Protein AF-A0A2M7A1B1-F1 (afdb_monomer)

pLDDT: mean 79.82, std 15.24, range [39.0, 94.38]

Mean predicted aligned error: 9.91 Å

Sequence (187 aa):
MNIANLLPNIFAVNKWVILVLACLYFVPAIKLLTFYIRSGRPLVVKINKTFGIYEHVVAWFRDSFGILYLLGFATWHIYIFFIFSEQINLLLGLLAISLIGLSVVNYIRKFNDRKIFLGFIVKHPDICPKEFFTHLLCISGIIRHKLPNTPNKTVNLAHIDFRKPTKTKNNLYILIVGIWSTIWLKK

Foldseek 3Di:
DDPVVVLCVLLPDDPVVVVLLCLLCVLLVLLVVQVVPEDADPVLLVQLLVQLVSCVVSLVVCVPPVLVSLVSNLVVLVVVCVVPVDVVSNVRNVVSVVSNVSSVVLVVQLVVLVVVLVVVCVVAVQADLVQNSSSNSSSSGSHHYDDDPYHPDGHDPVPPDPVDDDPDPPPPVSVVVVVVVVVVVVD

Secon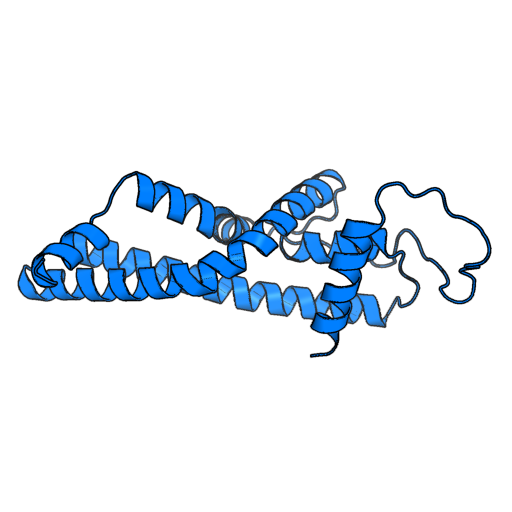dary structure (DSSP, 8-state):
--HHHHHHHHSS--HHHHHHHHHHHHHHHHHHHTTT-EE--HHHHHHHHHHHHHHHHHHHHIIIIIHHHHHHHHHHHHHHHHHH--HHHHHHHHHHHHHHHHHHHHHHHHHHHHHHHHHHHHH-TTB-HHHHHHHHHHHTSSSEE---SS-S-B--GGG--TTS----TTHHHHHHHHHHHHHHH--

Radius of gyration: 21.44 Å; Cα contacts (8 Å, |Δi|>4): 156; chains: 1; bounding box: 61×31×62 Å

Structure (mmCIF, N/CA/C/O backbone):
data_AF-A0A2M7A1B1-F1
#
_entry.id   AF-A0A2M7A1B1-F1
#
loop_
_atom_site.group_PDB
_atom_site.id
_atom_site.type_symbol
_atom_site.label_atom_id
_atom_site.label_alt_id
_atom_site.label_comp_id
_atom_site.label_asym_id
_atom_site.label_entity_id
_atom_site.label_seq_id
_atom_site.pdbx_PDB_ins_code
_atom_site.Cartn_x
_atom_site.Cartn_y
_atom_site.Cartn_z
_atom_site.occupancy
_atom_site.B_iso_or_equiv
_atom_site.auth_seq_id
_atom_site.auth_comp_id
_atom_site.auth_asym_id
_atom_site.auth_atom_id
_atom_site.pdbx_PDB_model_num
ATOM 1 N N . MET A 1 1 ? -2.317 0.024 -37.649 1.00 54.22 1 MET A N 1
ATOM 2 C CA . MET A 1 1 ? -1.407 0.852 -36.823 1.00 54.22 1 MET A CA 1
ATOM 3 C C . MET A 1 1 ? -0.338 -0.079 -36.259 1.00 54.22 1 MET A C 1
ATOM 5 O O . MET A 1 1 ? -0.707 -1.037 -35.595 1.00 54.22 1 MET A O 1
ATOM 9 N N . ASN A 1 2 ? 0.940 0.099 -36.617 1.00 59.81 2 ASN A N 1
ATOM 10 C CA . ASN A 1 2 ? 2.006 -0.854 -36.267 1.00 59.81 2 ASN A CA 1
ATOM 11 C C . ASN A 1 2 ? 2.262 -0.884 -34.754 1.00 59.81 2 ASN A C 1
ATOM 13 O O . ASN A 1 2 ? 2.477 0.163 -34.146 1.00 59.81 2 ASN A O 1
ATOM 17 N N . ILE A 1 3 ? 2.303 -2.084 -34.167 1.00 58.97 3 ILE A N 1
ATOM 18 C CA . ILE A 1 3 ? 2.595 -2.319 -32.738 1.00 58.97 3 ILE A CA 1
ATOM 19 C C . ILE A 1 3 ? 3.952 -1.701 -32.343 1.00 58.97 3 ILE A C 1
ATOM 21 O O . ILE A 1 3 ? 4.095 -1.154 -31.251 1.00 58.97 3 ILE A O 1
ATOM 25 N N . ALA A 1 4 ? 4.909 -1.676 -33.277 1.00 60.34 4 ALA A N 1
ATOM 26 C CA . ALA A 1 4 ? 6.217 -1.041 -33.113 1.00 60.34 4 ALA A CA 1
ATOM 27 C C . ALA A 1 4 ? 6.156 0.478 -32.838 1.00 60.34 4 ALA A C 1
ATOM 29 O O . ALA A 1 4 ? 7.020 0.998 -32.142 1.00 60.34 4 ALA A O 1
ATOM 30 N N . ASN A 1 5 ? 5.116 1.181 -33.305 1.00 65.69 5 ASN A N 1
ATOM 31 C CA . ASN A 1 5 ? 4.942 2.622 -33.062 1.00 65.69 5 ASN A CA 1
ATOM 32 C C . ASN A 1 5 ? 4.122 2.918 -31.790 1.00 65.69 5 ASN A C 1
ATOM 34 O O . ASN A 1 5 ? 4.042 4.066 -31.351 1.00 65.69 5 ASN A O 1
ATOM 38 N N . LEU A 1 6 ? 3.490 1.898 -31.199 1.00 62.47 6 LEU A N 1
ATOM 39 C CA . LEU A 1 6 ? 2.667 2.014 -29.990 1.00 62.47 6 LEU A CA 1
ATOM 40 C C . LEU A 1 6 ? 3.500 1.870 -28.712 1.00 62.47 6 LEU A C 1
ATOM 42 O O . LEU A 1 6 ? 3.307 2.642 -27.776 1.00 62.47 6 LEU A O 1
ATOM 46 N N . LEU A 1 7 ? 4.447 0.929 -28.683 1.00 65.69 7 LEU A N 1
ATOM 47 C CA . LEU A 1 7 ? 5.284 0.652 -27.507 1.00 65.69 7 LEU A CA 1
ATOM 48 C C . LEU A 1 7 ? 6.083 1.874 -27.004 1.00 65.69 7 LEU A C 1
ATOM 50 O O . LEU A 1 7 ? 6.032 2.138 -25.802 1.00 65.69 7 LEU A O 1
ATOM 54 N N . PRO A 1 8 ? 6.731 2.683 -27.869 1.00 68.94 8 PRO A N 1
ATOM 55 C CA . PRO A 1 8 ? 7.453 3.873 -27.421 1.00 68.94 8 PRO A CA 1
ATOM 56 C C . PRO A 1 8 ? 6.525 4.928 -26.812 1.00 68.94 8 PRO A C 1
ATOM 58 O O . PRO A 1 8 ? 6.899 5.583 -25.850 1.00 68.94 8 PRO A O 1
ATOM 61 N N . ASN A 1 9 ? 5.300 5.072 -27.334 1.00 68.88 9 ASN A N 1
ATOM 62 C CA . ASN A 1 9 ? 4.318 6.033 -26.824 1.00 68.88 9 ASN A CA 1
ATOM 63 C C . ASN A 1 9 ? 3.696 5.597 -25.491 1.00 68.88 9 ASN A C 1
ATOM 65 O O . ASN A 1 9 ? 3.382 6.444 -24.659 1.00 68.88 9 ASN A O 1
ATOM 69 N N . ILE A 1 10 ? 3.519 4.290 -25.281 1.00 70.69 10 ILE A N 1
ATOM 70 C CA . ILE A 1 10 ? 2.960 3.738 -24.038 1.00 70.69 10 ILE A CA 1
ATOM 71 C C . ILE A 1 10 ? 3.968 3.845 -22.890 1.00 70.69 10 ILE A C 1
ATOM 73 O O . ILE A 1 10 ? 3.579 4.163 -21.768 1.00 70.69 10 ILE A O 1
ATOM 77 N N . PHE A 1 11 ? 5.252 3.603 -23.168 1.00 75.44 11 PHE A N 1
ATOM 78 C CA . PHE A 1 11 ? 6.322 3.674 -22.168 1.00 75.44 11 PHE A CA 1
ATOM 79 C C . PHE A 1 11 ? 7.047 5.025 -22.143 1.00 75.44 11 PHE A C 1
ATOM 81 O O . PHE A 1 11 ? 8.000 5.200 -21.389 1.00 75.44 11 PHE A O 1
ATOM 88 N N . ALA A 1 12 ? 6.582 6.010 -22.915 1.00 74.56 12 ALA A N 1
ATOM 89 C CA . ALA A 1 12 ? 7.086 7.369 -22.819 1.00 74.56 12 ALA A CA 1
ATOM 90 C C . ALA A 1 12 ? 6.785 7.948 -21.431 1.00 74.56 12 ALA A C 1
ATOM 92 O O . ALA A 1 12 ? 5.644 7.959 -20.955 1.00 74.56 12 ALA A O 1
ATOM 93 N N . VAL A 1 13 ? 7.814 8.493 -20.787 1.00 75.44 13 VAL A N 1
ATOM 94 C CA . VAL A 1 13 ? 7.657 9.197 -19.515 1.00 75.44 13 VAL A CA 1
ATOM 95 C C . VAL A 1 13 ? 6.931 10.518 -19.771 1.00 75.44 13 VAL A C 1
ATOM 97 O O . VAL A 1 13 ? 7.516 11.504 -20.210 1.00 75.44 13 VAL A O 1
ATOM 100 N N . ASN A 1 14 ? 5.630 10.540 -19.490 1.00 82.75 14 ASN A N 1
ATOM 101 C CA . ASN A 1 14 ? 4.795 11.737 -19.542 1.00 82.75 14 ASN A CA 1
ATOM 102 C C . ASN A 1 14 ? 4.499 12.231 -18.115 1.00 82.75 14 ASN A C 1
ATOM 104 O O . ASN A 1 14 ? 4.321 11.426 -17.197 1.00 82.75 14 ASN A O 1
ATOM 108 N N . LYS A 1 15 ? 4.362 13.551 -17.926 1.00 83.44 15 LYS A N 1
ATOM 109 C CA . LYS A 1 15 ? 3.953 14.180 -16.655 1.00 83.44 15 LYS A CA 1
ATOM 110 C C . LYS A 1 15 ? 2.723 13.514 -16.025 1.00 83.44 15 LYS A C 1
ATOM 112 O O . LYS A 1 15 ? 2.654 13.376 -14.808 1.00 83.44 15 LYS A O 1
ATOM 117 N N . TRP A 1 16 ? 1.782 13.041 -16.843 1.00 86.06 16 TRP A N 1
ATOM 118 C CA . TRP A 1 16 ? 0.581 12.349 -16.371 1.00 86.06 16 TRP A CA 1
ATOM 119 C C . TRP A 1 16 ? 0.877 10.977 -15.758 1.00 86.06 16 TRP A C 1
ATOM 121 O O . TRP A 1 16 ? 0.324 10.654 -14.712 1.00 86.06 16 TRP A O 1
ATOM 131 N N . VAL A 1 17 ? 1.785 10.200 -16.356 1.00 85.94 17 VAL A N 1
ATOM 132 C CA . VAL A 1 17 ? 2.210 8.894 -15.823 1.00 85.94 17 VAL A CA 1
ATOM 133 C C . VAL A 1 17 ? 2.905 9.083 -14.478 1.00 85.94 17 VAL A C 1
ATOM 135 O O . VAL A 1 17 ? 2.611 8.358 -13.530 1.00 85.94 17 VAL A O 1
ATOM 138 N N . ILE A 1 18 ? 3.760 10.104 -14.366 1.00 86.94 18 ILE A N 1
ATOM 139 C CA . ILE A 1 18 ? 4.441 10.444 -13.110 1.00 86.94 18 ILE A CA 1
ATOM 140 C C . ILE A 1 18 ? 3.418 10.779 -12.020 1.00 86.94 18 ILE A C 1
ATOM 142 O O . ILE A 1 18 ? 3.513 10.246 -10.919 1.00 86.94 18 ILE A O 1
ATOM 146 N N . LEU A 1 19 ? 2.420 11.616 -12.322 1.00 88.81 19 LEU A N 1
ATOM 147 C CA . LEU A 1 19 ? 1.375 11.984 -11.362 1.00 88.81 19 LEU A CA 1
ATOM 148 C C . LEU A 1 19 ? 0.537 10.776 -10.927 1.00 88.81 19 LEU A C 1
ATOM 150 O O . LEU A 1 19 ? 0.292 10.603 -9.734 1.00 88.81 19 LEU A O 1
ATOM 154 N N . VAL A 1 20 ? 0.137 9.916 -11.867 1.00 90.50 20 VAL A N 1
ATOM 155 C CA . VAL A 1 20 ? -0.631 8.703 -11.553 1.00 90.50 20 VAL A CA 1
ATOM 156 C C . VAL A 1 20 ? 0.188 7.765 -10.670 1.00 90.50 20 VAL A C 1
ATOM 158 O O . VAL A 1 20 ? -0.306 7.338 -9.627 1.00 90.50 20 VAL A O 1
ATOM 161 N N . LEU A 1 21 ? 1.445 7.485 -11.023 1.00 89.25 21 LEU A N 1
ATOM 162 C CA . LEU A 1 21 ? 2.330 6.662 -10.196 1.00 89.25 21 LEU A CA 1
ATOM 163 C C . LEU A 1 21 ? 2.556 7.300 -8.819 1.00 89.25 21 LEU A C 1
ATOM 165 O O . LEU A 1 21 ? 2.450 6.611 -7.806 1.00 89.25 21 LEU A O 1
ATOM 169 N N . ALA A 1 22 ? 2.775 8.613 -8.745 1.00 89.44 22 ALA A N 1
ATOM 170 C CA . ALA A 1 22 ? 2.919 9.315 -7.475 1.00 89.44 22 ALA A CA 1
ATOM 171 C C . ALA A 1 22 ? 1.680 9.136 -6.588 1.00 89.44 22 ALA A C 1
ATOM 173 O O . ALA A 1 22 ? 1.827 8.815 -5.412 1.00 89.44 22 ALA A O 1
ATOM 174 N N . CYS A 1 23 ? 0.470 9.253 -7.146 1.00 91.31 23 CYS A N 1
ATOM 175 C CA . CYS A 1 23 ? -0.764 8.966 -6.421 1.00 91.31 23 CYS A CA 1
ATOM 176 C C . CYS A 1 23 ? -0.805 7.502 -5.951 1.00 91.31 23 CYS A C 1
ATOM 178 O O . CYS A 1 23 ? -0.879 7.252 -4.749 1.00 91.31 23 CYS A O 1
ATOM 180 N N . LEU A 1 24 ? -0.681 6.531 -6.865 1.00 90.75 24 LEU A N 1
ATOM 181 C CA . LEU A 1 24 ? -0.799 5.098 -6.550 1.00 90.75 24 LEU A CA 1
ATOM 182 C C . LEU A 1 24 ? 0.184 4.628 -5.459 1.00 90.75 24 LEU A C 1
ATOM 184 O O . LEU A 1 24 ? -0.141 3.748 -4.650 1.00 90.75 24 LEU A O 1
ATOM 188 N N . TYR A 1 25 ? 1.383 5.212 -5.434 1.00 91.00 25 TYR A N 1
ATOM 189 C CA . TYR A 1 25 ? 2.480 4.827 -4.546 1.00 91.00 25 TYR A CA 1
ATOM 190 C C . TYR A 1 25 ? 2.674 5.760 -3.343 1.00 91.00 25 TYR A C 1
ATOM 192 O O . TYR A 1 25 ? 3.517 5.471 -2.490 1.00 91.00 25 TYR A O 1
ATOM 200 N N . PHE A 1 26 ? 1.859 6.811 -3.206 1.00 90.62 26 PHE A N 1
ATOM 201 C CA . PHE A 1 26 ? 1.951 7.792 -2.121 1.00 90.62 26 PHE A CA 1
ATOM 202 C C . PHE A 1 26 ? 1.897 7.145 -0.730 1.00 90.62 26 PHE A C 1
ATOM 204 O O . PHE A 1 26 ? 2.788 7.343 0.096 1.00 90.62 26 PHE A O 1
ATOM 211 N N . VAL A 1 27 ? 0.869 6.331 -0.467 1.00 89.94 27 VAL A N 1
ATOM 212 C CA . VAL A 1 27 ? 0.692 5.682 0.842 1.00 89.94 27 VAL A CA 1
ATOM 213 C C . VAL A 1 27 ? 1.808 4.676 1.148 1.00 89.94 27 VAL A C 1
ATOM 215 O O . VAL A 1 27 ? 2.388 4.788 2.229 1.00 89.94 27 VAL A O 1
ATOM 218 N N . PRO A 1 28 ? 2.168 3.732 0.252 1.00 89.88 28 PRO A N 1
ATOM 219 C CA . PRO A 1 28 ? 3.316 2.850 0.463 1.00 89.88 28 PRO A CA 1
ATOM 220 C C . PRO A 1 28 ? 4.612 3.603 0.766 1.00 89.88 28 PRO A C 1
ATOM 222 O O . PRO A 1 28 ? 5.337 3.212 1.682 1.00 89.88 28 PRO A O 1
ATOM 225 N N . ALA A 1 29 ? 4.885 4.688 0.034 1.00 91.31 29 ALA A N 1
ATOM 226 C CA . ALA A 1 29 ? 6.092 5.486 0.209 1.00 91.31 29 ALA A CA 1
ATOM 227 C C . ALA A 1 29 ? 6.120 6.158 1.586 1.00 91.31 29 ALA A C 1
ATOM 229 O O . ALA A 1 29 ? 7.087 6.004 2.333 1.00 91.31 29 ALA A O 1
ATOM 230 N N . ILE A 1 30 ? 5.032 6.821 1.984 1.00 92.00 30 ILE A N 1
ATOM 231 C CA . ILE A 1 30 ? 4.956 7.445 3.311 1.00 92.00 30 ILE A CA 1
ATOM 232 C C . ILE A 1 30 ? 5.012 6.392 4.413 1.00 92.00 30 ILE A C 1
ATOM 234 O O . ILE A 1 30 ? 5.724 6.588 5.393 1.00 92.00 30 ILE A O 1
ATOM 238 N N . LYS A 1 31 ? 4.330 5.252 4.253 1.00 88.50 31 LYS A N 1
ATOM 239 C CA . LYS A 1 31 ? 4.370 4.151 5.228 1.00 88.50 31 LYS A CA 1
ATOM 240 C C . LYS A 1 31 ? 5.773 3.550 5.371 1.00 88.50 31 LYS A C 1
ATOM 242 O O . LYS A 1 31 ? 6.109 3.002 6.424 1.00 88.50 31 LYS A O 1
ATOM 247 N N . LEU A 1 32 ? 6.602 3.630 4.328 1.00 88.94 32 LEU A N 1
ATOM 248 C CA . LEU A 1 32 ? 8.017 3.279 4.405 1.00 88.94 32 LEU A CA 1
ATOM 249 C C . LEU A 1 32 ? 8.785 4.284 5.273 1.00 88.94 32 LEU A C 1
ATOM 251 O O . LEU A 1 32 ? 9.497 3.858 6.181 1.00 88.94 32 LEU A O 1
ATOM 255 N N . LEU A 1 33 ? 8.584 5.583 5.045 1.00 89.19 33 LEU A N 1
ATOM 256 C CA . LEU A 1 33 ? 9.249 6.665 5.783 1.00 89.19 33 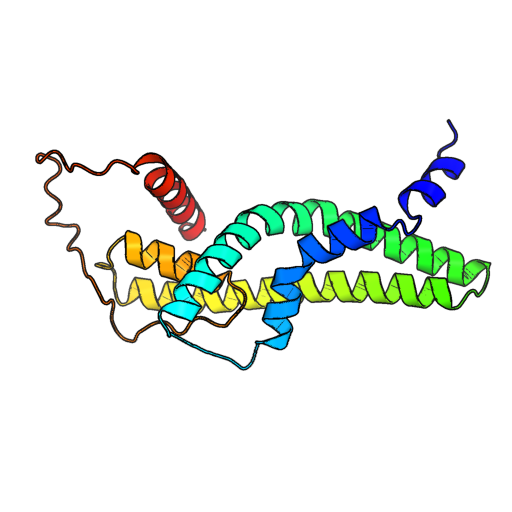LEU A CA 1
ATOM 257 C C . LEU A 1 33 ? 8.850 6.708 7.266 1.00 89.19 33 LEU A C 1
ATOM 259 O O . LEU A 1 33 ? 9.684 6.914 8.142 1.00 89.19 33 LEU A O 1
ATOM 263 N N . THR A 1 34 ? 7.580 6.464 7.575 1.00 89.19 34 THR A N 1
ATOM 264 C CA . THR A 1 34 ? 7.038 6.498 8.944 1.00 89.19 34 THR A CA 1
ATOM 265 C C . THR A 1 34 ? 7.162 5.156 9.670 1.00 89.19 34 THR A C 1
ATOM 267 O O . THR A 1 34 ? 6.562 4.969 10.729 1.00 89.19 34 THR A O 1
ATOM 270 N N . PHE A 1 35 ? 7.927 4.200 9.133 1.00 81.62 35 PHE A N 1
ATOM 271 C CA . PHE A 1 35 ? 7.955 2.814 9.609 1.00 81.62 35 PHE A CA 1
ATOM 272 C C . PHE A 1 35 ? 8.246 2.662 11.109 1.00 81.62 35 PHE A C 1
ATOM 274 O O . PHE A 1 35 ? 7.678 1.785 11.766 1.00 81.62 35 PHE A O 1
ATOM 281 N N . TYR A 1 36 ? 9.121 3.500 11.659 1.00 85.06 36 TYR A N 1
ATOM 282 C CA . TYR A 1 36 ? 9.497 3.453 13.075 1.00 85.06 36 TYR A CA 1
ATOM 283 C C . TYR A 1 36 ? 8.510 4.194 13.986 1.00 85.06 36 TYR A C 1
ATOM 285 O O . TYR A 1 36 ? 8.543 4.035 15.204 1.00 85.06 36 TYR A O 1
ATOM 293 N N . ILE A 1 37 ? 7.588 4.967 13.412 1.00 87.94 37 ILE A N 1
ATOM 294 C CA . ILE A 1 37 ? 6.640 5.788 14.155 1.00 87.94 37 ILE A CA 1
ATOM 295 C C . ILE A 1 37 ? 5.370 4.977 14.395 1.00 87.94 37 ILE A C 1
ATOM 297 O O . ILE A 1 37 ? 4.601 4.695 13.474 1.00 87.94 37 ILE A O 1
ATOM 301 N N . ARG A 1 38 ? 5.118 4.635 15.662 1.00 86.50 38 ARG A N 1
ATOM 302 C CA . ARG A 1 38 ? 3.874 3.994 16.099 1.00 86.50 38 ARG A CA 1
ATOM 303 C C . ARG A 1 38 ? 3.094 4.933 17.006 1.00 86.50 38 ARG A C 1
ATOM 305 O O . ARG A 1 38 ? 3.604 5.370 18.033 1.00 86.50 38 ARG A O 1
ATOM 312 N N . SER A 1 39 ? 1.844 5.224 16.655 1.00 88.31 39 SER A N 1
ATOM 313 C CA . SER A 1 39 ? 1.016 6.162 17.419 1.00 88.31 39 SER A CA 1
ATOM 314 C C . SER A 1 39 ? -0.433 5.700 17.516 1.00 88.31 39 SER A C 1
ATOM 316 O O . SER A 1 39 ? -0.984 5.121 16.583 1.00 88.31 39 SER A O 1
ATOM 318 N N . GLY A 1 40 ? -1.038 5.955 18.677 1.00 83.50 40 GLY A N 1
ATOM 319 C CA . GLY A 1 40 ? -2.467 5.770 18.944 1.00 83.50 40 GLY A CA 1
ATOM 320 C C . GLY A 1 40 ? -3.205 7.094 19.161 1.00 83.50 40 GLY A C 1
ATOM 321 O O . GLY A 1 40 ? -4.335 7.089 19.639 1.00 83.50 40 GLY A O 1
ATOM 322 N N . ARG A 1 41 ? -2.571 8.243 18.867 1.00 87.88 41 ARG A N 1
ATOM 323 C CA . ARG A 1 41 ? -3.183 9.563 19.094 1.00 87.88 41 ARG A CA 1
ATOM 324 C C . ARG A 1 41 ? -4.449 9.726 18.233 1.00 87.88 41 ARG A C 1
ATOM 326 O O . ARG A 1 41 ? -4.406 9.365 17.056 1.00 87.88 41 ARG A O 1
ATOM 333 N N . PRO A 1 42 ? -5.531 10.351 18.737 1.00 85.38 42 PRO A N 1
ATOM 334 C CA . PRO A 1 42 ? -6.801 10.468 18.008 1.00 85.38 42 PRO A CA 1
ATOM 335 C C . PRO A 1 42 ? -6.671 11.117 16.624 1.00 85.38 42 PRO A C 1
ATOM 337 O O . PRO A 1 42 ? -7.337 10.711 15.674 1.00 85.38 42 PRO A O 1
ATOM 340 N N . LEU A 1 43 ? -5.788 12.112 16.496 1.00 88.25 43 LEU A N 1
ATOM 341 C CA . LEU A 1 43 ? -5.509 12.781 15.226 1.00 88.25 43 LEU A CA 1
ATOM 342 C C . LEU A 1 43 ? -4.850 11.828 14.216 1.00 88.25 43 LEU A C 1
ATOM 344 O O . LEU A 1 43 ? -5.273 11.772 13.065 1.00 88.25 43 LEU A O 1
ATOM 348 N N . VAL A 1 44 ? -3.889 11.010 14.659 1.00 88.31 44 VAL A N 1
ATOM 349 C CA . VAL A 1 44 ? -3.239 9.996 13.813 1.00 88.31 44 VAL A CA 1
ATOM 350 C C .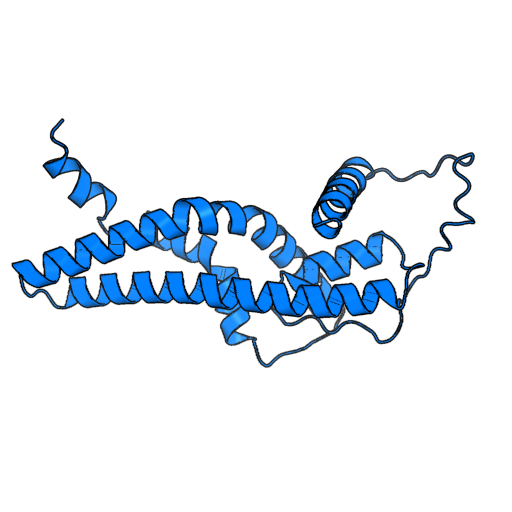 VAL A 1 44 ? -4.235 8.920 13.394 1.00 88.31 44 VAL A C 1
ATOM 352 O O . VAL A 1 44 ? -4.238 8.522 12.237 1.00 88.31 44 VAL A O 1
ATOM 355 N N . VAL A 1 45 ? -5.129 8.500 14.292 1.00 87.56 45 VAL A N 1
ATOM 356 C CA . VAL A 1 45 ? -6.205 7.548 13.972 1.00 87.56 45 VAL A CA 1
ATOM 357 C C . VAL A 1 45 ? -7.101 8.090 12.856 1.00 87.56 45 VAL A C 1
ATOM 359 O O . VAL A 1 45 ? -7.374 7.374 11.894 1.00 87.56 45 VAL A O 1
ATOM 362 N N . LYS A 1 46 ? -7.512 9.365 12.927 1.00 88.25 46 LYS A N 1
ATOM 363 C CA . LYS A 1 46 ? -8.317 10.003 11.868 1.00 88.25 46 LYS A CA 1
ATOM 364 C C . LYS A 1 46 ? -7.582 10.020 10.527 1.00 88.25 46 LYS A C 1
ATOM 366 O O . LYS A 1 46 ? -8.147 9.586 9.528 1.00 88.25 46 LYS A O 1
ATOM 371 N N . ILE A 1 47 ? -6.325 10.464 10.521 1.00 91.06 47 ILE A N 1
ATOM 372 C CA . ILE A 1 47 ? -5.493 10.527 9.312 1.00 91.06 47 ILE A CA 1
ATOM 373 C C . ILE A 1 47 ? -5.299 9.128 8.712 1.00 91.06 47 ILE A C 1
ATOM 375 O O . ILE A 1 47 ? -5.571 8.907 7.532 1.00 91.06 47 ILE A O 1
ATOM 379 N N . ASN A 1 48 ? -4.900 8.157 9.536 1.00 91.81 48 ASN A N 1
ATOM 380 C CA . ASN A 1 48 ? -4.704 6.775 9.113 1.00 91.81 48 ASN A CA 1
ATOM 381 C C . ASN A 1 48 ? -5.979 6.140 8.580 1.00 91.81 48 ASN A C 1
ATOM 383 O O . ASN A 1 48 ? -5.901 5.341 7.656 1.00 91.81 48 ASN A O 1
ATOM 387 N N . LYS A 1 49 ? -7.145 6.483 9.132 1.00 89.12 49 LYS A N 1
ATOM 388 C CA . LYS A 1 49 ? -8.421 5.995 8.613 1.00 89.12 49 LYS A CA 1
ATOM 389 C C . LYS A 1 49 ? -8.668 6.504 7.193 1.00 89.12 49 LYS A C 1
ATOM 391 O O . LYS A 1 49 ? -9.011 5.702 6.331 1.00 89.12 49 LYS A O 1
ATOM 396 N N . THR A 1 50 ? -8.473 7.799 6.941 1.00 91.25 50 THR A N 1
ATOM 397 C CA . THR A 1 50 ? -8.648 8.390 5.603 1.00 91.25 50 THR A CA 1
ATOM 398 C C . THR A 1 50 ? -7.696 7.755 4.592 1.00 91.25 50 THR A C 1
ATOM 400 O O . THR A 1 50 ? -8.134 7.296 3.538 1.00 91.25 50 THR A O 1
ATOM 403 N N . PHE A 1 51 ? -6.412 7.642 4.939 1.00 92.44 51 PHE A N 1
ATOM 404 C CA . PHE A 1 51 ? -5.432 6.987 4.071 1.00 92.44 51 PHE A CA 1
ATOM 405 C C . PHE A 1 51 ? -5.646 5.478 3.943 1.00 92.44 51 PHE A C 1
ATOM 407 O O . PHE A 1 51 ? -5.350 4.913 2.899 1.00 92.44 51 PHE A O 1
ATOM 414 N N . GLY A 1 52 ? -6.210 4.829 4.958 1.00 89.06 52 GLY A N 1
ATOM 415 C CA . GLY A 1 52 ? -6.616 3.432 4.893 1.00 89.06 52 GLY A CA 1
ATOM 416 C C . GLY A 1 52 ? -7.745 3.203 3.892 1.00 89.06 52 GLY A C 1
ATOM 417 O O . GLY A 1 52 ? -7.683 2.249 3.123 1.00 89.06 52 GLY A O 1
ATOM 418 N N . ILE A 1 53 ? -8.745 4.093 3.850 1.00 88.19 53 ILE A N 1
ATOM 419 C CA . ILE A 1 53 ? -9.818 4.053 2.840 1.00 88.19 53 ILE A CA 1
ATOM 420 C C . ILE A 1 53 ? -9.227 4.237 1.443 1.00 88.19 53 ILE A C 1
ATOM 422 O O . ILE A 1 53 ? -9.494 3.424 0.561 1.00 88.19 53 ILE A O 1
ATOM 426 N N . TYR A 1 54 ? -8.393 5.266 1.266 1.00 89.44 54 TYR A N 1
ATOM 427 C CA . TYR A 1 54 ? -7.682 5.508 0.013 1.00 89.44 54 TYR A CA 1
ATOM 428 C C . TYR A 1 54 ? -6.925 4.258 -0.447 1.00 89.44 54 TYR A C 1
ATOM 430 O O . TYR A 1 54 ? -7.118 3.780 -1.560 1.00 89.44 54 TYR A O 1
ATOM 438 N N . GLU A 1 55 ? -6.125 3.675 0.442 1.00 89.44 55 GLU A N 1
ATOM 439 C CA . GLU A 1 55 ? -5.302 2.512 0.141 1.00 89.44 55 GLU A CA 1
ATOM 440 C C . GLU A 1 55 ? -6.143 1.265 -0.167 1.00 89.44 55 GLU A C 1
ATOM 442 O O . GLU A 1 55 ? -5.723 0.444 -0.973 1.00 89.44 55 GLU A O 1
ATOM 447 N N . HIS A 1 56 ? -7.333 1.104 0.418 1.00 85.38 56 HIS A N 1
ATOM 448 C CA . HIS A 1 56 ? -8.236 0.005 0.060 1.00 85.38 56 HIS A CA 1
ATOM 449 C C . HIS A 1 56 ? -8.783 0.126 -1.366 1.00 85.38 56 HIS A C 1
ATOM 451 O O . HIS A 1 56 ? -8.917 -0.892 -2.043 1.00 85.38 56 HIS A O 1
ATOM 457 N N . VAL A 1 57 ? -9.075 1.346 -1.823 1.00 86.69 57 VAL A N 1
ATOM 458 C CA . VAL A 1 57 ? -9.547 1.598 -3.194 1.00 86.69 57 VAL A CA 1
ATOM 459 C C . VAL A 1 57 ? -8.392 1.473 -4.187 1.00 86.69 57 VAL A C 1
ATOM 461 O O . VAL A 1 57 ? -8.508 0.822 -5.222 1.00 86.69 57 VAL A O 1
ATOM 464 N N . VAL A 1 58 ? -7.251 2.071 -3.852 1.00 88.25 58 VAL A N 1
ATOM 465 C CA . VAL A 1 58 ? -6.127 2.241 -4.774 1.00 88.25 58 VAL A CA 1
ATOM 466 C C . VAL A 1 58 ? -5.232 1.010 -4.864 1.00 88.25 58 VAL A C 1
ATOM 468 O O . VAL A 1 58 ? -4.705 0.731 -5.942 1.00 88.25 58 VAL A O 1
ATOM 471 N N . ALA A 1 59 ? -5.084 0.232 -3.785 1.00 86.19 59 ALA A N 1
ATOM 472 C CA . ALA A 1 59 ? -4.225 -0.952 -3.803 1.00 86.19 59 ALA A CA 1
ATOM 473 C C . ALA A 1 59 ? -4.662 -1.962 -4.864 1.00 86.19 59 ALA A C 1
ATOM 475 O O . ALA A 1 59 ? -3.806 -2.518 -5.536 1.00 86.19 59 ALA A O 1
ATOM 476 N N . TRP A 1 60 ? -5.967 -2.157 -5.076 1.00 84.19 60 TRP A N 1
ATOM 477 C CA . TRP A 1 60 ? -6.436 -3.085 -6.107 1.00 84.19 60 TRP A CA 1
ATOM 478 C C . TRP A 1 60 ? -5.980 -2.664 -7.510 1.00 84.19 60 TRP A C 1
ATOM 480 O O . TRP A 1 60 ? -5.480 -3.492 -8.271 1.00 84.19 60 TRP A O 1
ATOM 490 N N . PHE A 1 61 ? -6.086 -1.371 -7.828 1.00 85.94 61 PHE A N 1
ATOM 491 C CA . PHE A 1 61 ? -5.663 -0.841 -9.123 1.00 85.94 61 PHE A CA 1
ATOM 492 C C . PHE A 1 61 ? -4.139 -0.890 -9.293 1.00 85.94 61 PHE A C 1
ATOM 494 O O . PHE A 1 61 ? -3.642 -1.326 -10.333 1.00 85.94 61 PHE A O 1
ATOM 501 N N . ARG A 1 62 ? -3.389 -0.500 -8.254 1.00 90.56 62 ARG A N 1
ATOM 502 C CA . ARG A 1 62 ? -1.922 -0.566 -8.243 1.00 90.56 62 ARG A CA 1
ATOM 503 C C . ARG A 1 62 ? -1.420 -1.998 -8.404 1.00 90.56 62 ARG A C 1
ATOM 505 O O . ARG A 1 62 ? -0.554 -2.244 -9.235 1.00 90.56 62 ARG A O 1
ATOM 512 N N . ASP A 1 63 ? -1.953 -2.923 -7.617 1.00 84.50 63 ASP A N 1
ATOM 513 C CA . ASP A 1 63 ? -1.436 -4.285 -7.548 1.00 84.50 63 ASP A CA 1
ATOM 514 C C . ASP A 1 63 ? -1.850 -5.096 -8.798 1.00 84.50 63 ASP A C 1
ATOM 516 O O . ASP A 1 63 ? -1.092 -5.957 -9.234 1.00 84.50 63 ASP A O 1
ATOM 520 N N . SER A 1 64 ? -2.993 -4.780 -9.428 1.00 84.81 64 SER A N 1
ATOM 521 C CA . SER A 1 64 ? -3.450 -5.455 -10.658 1.00 84.81 64 SER A CA 1
ATOM 522 C C . SER A 1 64 ? -2.838 -4.860 -11.931 1.00 84.81 64 SER A C 1
ATOM 524 O O . SER A 1 64 ? -2.231 -5.576 -12.720 1.00 84.81 64 SER A O 1
ATOM 526 N N . PHE A 1 65 ? -2.986 -3.548 -12.145 1.00 88.44 65 PHE A N 1
ATOM 527 C CA . PHE A 1 65 ? -2.562 -2.889 -13.388 1.00 88.44 65 PHE A CA 1
ATOM 528 C C . PHE A 1 65 ? -1.200 -2.212 -13.249 1.00 88.44 65 PHE A C 1
ATOM 530 O O . PHE A 1 65 ? -0.382 -2.275 -14.164 1.00 88.44 65 PHE A O 1
ATOM 537 N N . GLY A 1 66 ? -0.939 -1.586 -12.099 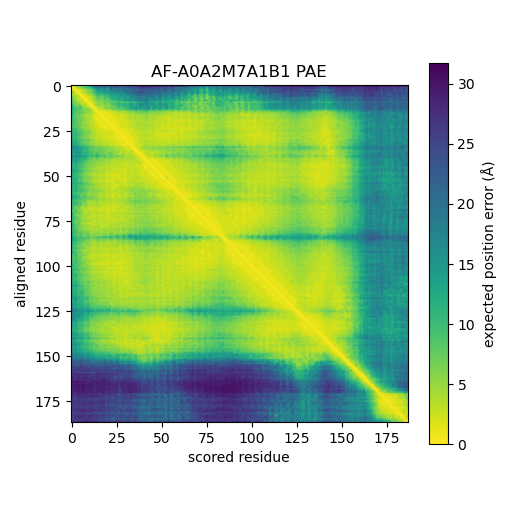1.00 87.56 66 GLY A N 1
ATOM 538 C CA . GLY A 1 66 ? 0.307 -0.858 -11.851 1.00 87.56 66 GLY A CA 1
ATOM 539 C C . GLY A 1 66 ? 1.542 -1.758 -11.901 1.00 87.56 66 GLY A C 1
ATOM 540 O O . GLY A 1 66 ? 2.513 -1.408 -12.564 1.00 87.56 66 GLY A O 1
ATOM 541 N N . ILE A 1 67 ? 1.498 -2.938 -11.274 1.00 89.56 67 ILE A N 1
ATOM 542 C CA . ILE A 1 67 ? 2.625 -3.888 -11.296 1.00 89.56 67 ILE A CA 1
ATOM 543 C C . ILE A 1 67 ? 2.894 -4.395 -12.717 1.00 89.56 67 ILE A C 1
ATOM 545 O O . ILE A 1 67 ? 4.045 -4.393 -13.147 1.00 89.56 67 ILE A O 1
ATOM 549 N N . LEU A 1 68 ? 1.854 -4.780 -13.466 1.00 91.31 68 LEU A N 1
ATOM 550 C CA . LEU A 1 68 ? 2.005 -5.231 -14.855 1.00 91.31 68 LEU A CA 1
ATOM 551 C C . LEU A 1 68 ? 2.600 -4.133 -15.744 1.00 91.31 68 LEU A C 1
ATOM 553 O O . LEU A 1 68 ? 3.523 -4.396 -16.514 1.00 91.31 68 LEU A O 1
ATOM 557 N N . TYR A 1 69 ? 2.118 -2.897 -15.593 1.00 91.31 69 TYR A N 1
ATOM 558 C CA . TYR A 1 69 ? 2.663 -1.745 -16.304 1.00 91.31 69 TYR A CA 1
ATOM 559 C C . TYR A 1 69 ? 4.141 -1.511 -15.962 1.00 91.31 69 TYR A C 1
ATOM 561 O O . TYR A 1 69 ? 4.959 -1.361 -16.866 1.00 91.31 69 TYR A O 1
ATOM 569 N N . LEU A 1 70 ? 4.503 -1.523 -14.674 1.00 92.38 70 LEU A N 1
ATOM 570 C CA . LEU A 1 70 ? 5.885 -1.313 -14.235 1.00 92.38 70 LEU A CA 1
ATOM 571 C C . LEU A 1 70 ? 6.828 -2.429 -14.690 1.00 92.38 70 LEU A C 1
ATOM 573 O O . LEU A 1 70 ? 7.982 -2.138 -14.991 1.00 92.38 70 LEU A O 1
ATOM 577 N N . LEU A 1 71 ? 6.358 -3.678 -14.763 1.00 93.31 71 LEU A N 1
ATOM 578 C CA . LEU A 1 71 ? 7.141 -4.783 -15.319 1.00 93.31 71 LEU A CA 1
ATOM 579 C C . LEU A 1 71 ? 7.445 -4.535 -16.796 1.00 93.31 71 LEU A C 1
ATOM 581 O O . LEU A 1 71 ? 8.611 -4.552 -17.179 1.00 93.31 71 LEU A O 1
ATOM 585 N N . GLY A 1 72 ? 6.422 -4.222 -17.598 1.00 91.69 72 GLY A N 1
ATOM 586 C CA . GLY A 1 72 ? 6.608 -3.882 -19.010 1.00 91.69 72 GLY A CA 1
ATOM 587 C C . GLY A 1 72 ? 7.540 -2.683 -19.204 1.00 91.69 72 GLY A C 1
ATOM 588 O O . GLY A 1 72 ? 8.461 -2.744 -20.014 1.00 91.69 72 GLY A O 1
ATOM 589 N N . PHE A 1 73 ? 7.356 -1.632 -18.400 1.00 92.62 73 PHE A N 1
ATOM 590 C CA . PHE A 1 73 ? 8.192 -0.432 -18.413 1.00 92.62 73 PHE A CA 1
ATOM 591 C C . PHE A 1 73 ? 9.654 -0.753 -18.069 1.00 92.62 73 PHE A C 1
ATOM 593 O O . PHE A 1 73 ? 10.564 -0.321 -18.776 1.00 92.62 73 PHE A O 1
ATOM 600 N N . ALA A 1 74 ? 9.897 -1.556 -17.028 1.00 93.38 74 ALA A N 1
ATOM 601 C CA . ALA A 1 74 ? 11.242 -1.972 -16.647 1.00 93.38 74 ALA A CA 1
ATOM 602 C C . ALA A 1 74 ? 11.915 -2.792 -17.754 1.00 93.38 74 ALA A C 1
ATOM 604 O O . ALA A 1 74 ? 13.042 -2.486 -18.139 1.00 93.38 74 ALA A O 1
ATOM 605 N N . THR A 1 75 ? 11.221 -3.793 -18.304 1.00 93.12 75 THR A N 1
ATOM 606 C CA . THR A 1 75 ? 11.754 -4.634 -19.385 1.00 93.12 75 THR A CA 1
ATOM 607 C C . THR A 1 75 ? 12.074 -3.809 -20.629 1.00 93.12 75 THR A C 1
ATOM 609 O O . THR A 1 75 ? 13.148 -3.974 -21.204 1.00 93.12 75 THR A O 1
ATOM 612 N N . TRP A 1 76 ? 11.187 -2.888 -21.015 1.00 91.62 76 TRP A N 1
ATOM 613 C CA . TRP A 1 76 ? 11.375 -2.020 -22.176 1.00 91.62 76 TRP A CA 1
ATOM 614 C C . TRP A 1 76 ? 12.601 -1.111 -22.030 1.00 91.62 76 TRP A C 1
ATOM 616 O O . TRP A 1 76 ? 13.458 -1.079 -22.912 1.00 91.62 76 TRP A O 1
ATOM 626 N N . HIS A 1 77 ? 12.736 -0.415 -20.900 1.00 88.94 77 HIS A N 1
ATOM 627 C CA . HIS A 1 77 ? 13.862 0.494 -20.685 1.00 88.94 77 HIS A CA 1
ATOM 628 C C . HIS A 1 77 ? 15.198 -0.238 -20.483 1.00 88.94 77 HIS A C 1
ATOM 630 O O . HIS A 1 77 ? 16.228 0.233 -20.966 1.00 88.94 77 HIS A O 1
ATOM 636 N N . ILE A 1 78 ? 15.202 -1.414 -19.848 1.00 91.12 78 ILE A N 1
ATOM 637 C CA . ILE A 1 78 ? 16.407 -2.253 -19.757 1.00 91.12 78 ILE A CA 1
ATOM 638 C C . ILE A 1 78 ? 16.827 -2.739 -21.151 1.00 91.12 78 ILE A C 1
ATOM 640 O O . ILE A 1 78 ? 18.009 -2.694 -21.484 1.00 91.12 78 ILE A O 1
ATOM 644 N N . TYR A 1 79 ? 15.874 -3.146 -21.992 1.00 90.69 79 TYR A N 1
ATOM 645 C CA . TYR A 1 79 ? 16.150 -3.548 -23.372 1.00 90.69 79 TYR A CA 1
ATOM 646 C C . TYR A 1 79 ? 16.746 -2.403 -24.206 1.00 90.69 79 TYR A C 1
ATOM 648 O O . TYR A 1 79 ? 17.774 -2.592 -24.855 1.00 90.69 79 TYR A O 1
ATOM 656 N N . ILE A 1 80 ? 16.1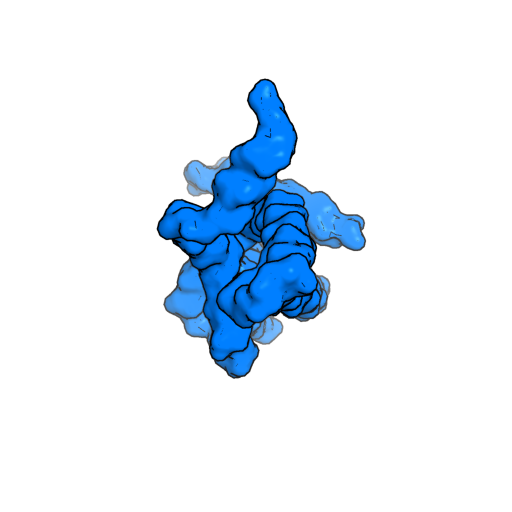66 -1.198 -24.131 1.00 87.62 80 ILE A N 1
ATOM 657 C CA . ILE A 1 80 ? 16.713 -0.001 -24.796 1.00 87.62 80 ILE A CA 1
ATOM 658 C C . ILE A 1 80 ? 18.129 0.304 -24.298 1.00 87.62 80 ILE A C 1
ATOM 660 O O . ILE A 1 80 ? 19.004 0.601 -25.109 1.00 87.62 80 ILE A O 1
ATOM 664 N N . PHE A 1 81 ? 18.380 0.194 -22.991 1.00 90.38 81 PHE A N 1
ATOM 665 C CA . PHE A 1 81 ? 19.725 0.365 -22.445 1.00 90.38 81 PHE A CA 1
ATOM 666 C C . PHE A 1 81 ? 20.723 -0.624 -23.062 1.00 90.38 81 PHE A C 1
ATOM 668 O O . PHE A 1 81 ? 21.811 -0.208 -23.439 1.00 90.38 81 PHE A O 1
ATOM 675 N N . PHE A 1 82 ? 20.365 -1.898 -23.233 1.00 91.00 82 PHE A N 1
ATOM 676 C CA . PHE A 1 82 ? 21.267 -2.869 -23.862 1.00 91.00 82 PHE A CA 1
ATOM 677 C C . PHE A 1 82 ? 21.556 -2.573 -25.340 1.00 91.00 82 PHE A C 1
ATOM 679 O O . PHE A 1 82 ? 22.654 -2.873 -25.802 1.00 91.00 82 PHE A O 1
ATOM 686 N N . ILE A 1 83 ? 20.611 -1.982 -26.077 1.00 91.75 83 ILE A N 1
ATOM 687 C CA . ILE A 1 83 ? 20.818 -1.642 -27.494 1.00 91.75 83 ILE A CA 1
ATOM 688 C C . ILE A 1 83 ? 21.635 -0.360 -27.650 1.00 91.75 83 ILE A C 1
ATOM 690 O O . ILE A 1 83 ? 22.569 -0.313 -28.446 1.00 91.75 83 ILE A O 1
ATOM 694 N N . PHE A 1 84 ? 21.265 0.689 -26.917 1.00 88.69 84 PHE A N 1
ATOM 695 C CA . PHE A 1 84 ? 21.763 2.048 -27.153 1.00 88.69 84 PHE A CA 1
ATOM 696 C C . PHE A 1 84 ? 22.756 2.529 -26.086 1.00 88.69 84 PHE A C 1
ATOM 698 O O . PHE A 1 84 ? 23.337 3.599 -26.228 1.00 88.69 84 PHE A O 1
ATOM 705 N N . SER A 1 85 ? 22.975 1.755 -25.017 1.00 86.31 85 SER A N 1
ATOM 706 C CA . SER A 1 85 ? 23.869 2.077 -23.888 1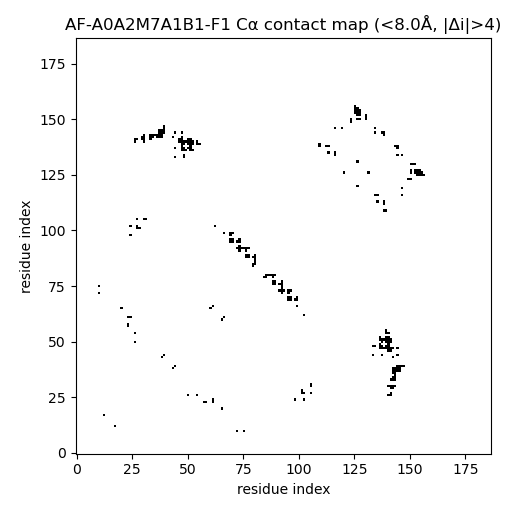.00 86.31 85 SER A CA 1
ATOM 707 C C . SER A 1 85 ? 23.552 3.397 -23.164 1.00 86.31 85 SER A C 1
ATOM 709 O O . SER A 1 85 ? 24.392 3.965 -22.467 1.00 86.31 85 SER A O 1
ATOM 711 N N . GLU A 1 86 ? 22.313 3.883 -23.270 1.00 85.81 86 GLU A N 1
ATOM 712 C CA . GLU A 1 86 ? 21.862 5.113 -22.619 1.00 85.81 86 GLU A CA 1
ATOM 713 C C . GLU A 1 86 ? 21.538 4.894 -21.134 1.00 85.81 86 GLU A C 1
ATOM 715 O O . GLU A 1 86 ? 20.490 4.348 -20.774 1.00 85.81 86 GLU A O 1
ATOM 720 N N . GLN A 1 87 ? 22.410 5.383 -20.250 1.00 88.81 87 GLN A N 1
ATOM 721 C CA . GLN A 1 87 ? 22.314 5.201 -18.792 1.00 88.81 87 GLN A CA 1
ATOM 722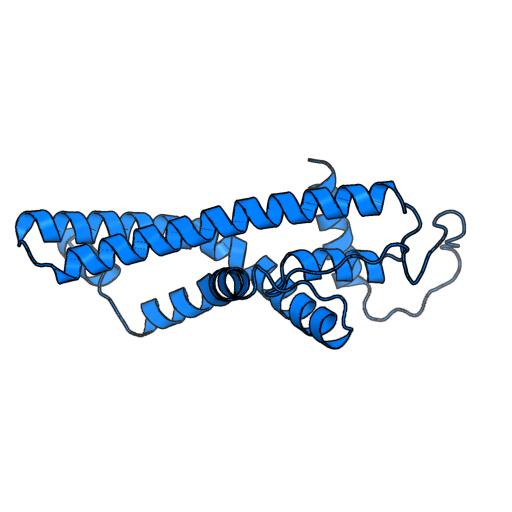 C C . GLN A 1 87 ? 20.977 5.661 -18.184 1.00 88.81 87 GLN A C 1
ATOM 724 O O . GLN A 1 87 ? 20.524 5.100 -17.185 1.00 88.81 87 GLN A O 1
ATOM 729 N N . ILE A 1 88 ? 20.313 6.653 -18.787 1.00 88.56 88 ILE A N 1
ATOM 730 C CA . ILE A 1 88 ? 19.024 7.156 -18.297 1.00 88.56 88 ILE A CA 1
ATOM 731 C C . ILE A 1 88 ? 17.927 6.083 -18.345 1.00 88.56 88 ILE A C 1
ATOM 733 O O . ILE A 1 88 ? 17.109 5.996 -17.430 1.00 88.56 88 ILE A O 1
ATOM 737 N N . ASN A 1 89 ? 17.952 5.207 -19.354 1.00 87.06 89 ASN A N 1
ATOM 738 C CA . ASN A 1 89 ? 16.992 4.114 -19.478 1.00 87.06 89 ASN A CA 1
ATOM 739 C C . ASN A 1 89 ? 17.234 3.041 -18.407 1.00 87.06 89 ASN A C 1
ATOM 741 O O . ASN A 1 89 ? 16.282 2.521 -17.827 1.00 87.06 89 ASN A O 1
ATOM 745 N N . LEU A 1 90 ? 18.494 2.783 -18.044 1.00 90.38 90 LEU A N 1
ATOM 746 C CA . LEU A 1 90 ? 18.805 1.896 -16.923 1.00 90.38 90 LEU A CA 1
ATOM 747 C C . LEU A 1 90 ? 18.245 2.443 -15.600 1.00 90.38 90 LEU A C 1
ATOM 749 O O . LEU A 1 90 ? 17.617 1.699 -14.846 1.00 90.38 90 LEU A O 1
ATOM 753 N N . LEU A 1 91 ? 18.413 3.744 -15.336 1.00 91.81 91 LEU A N 1
ATOM 754 C CA . LEU A 1 91 ? 17.870 4.396 -14.137 1.00 91.81 91 LEU A CA 1
ATOM 755 C C . LEU A 1 91 ? 16.339 4.301 -14.072 1.00 91.81 91 LEU A C 1
ATOM 757 O O . LEU A 1 91 ? 15.791 3.974 -13.018 1.00 91.81 91 LEU A O 1
ATOM 761 N N . LEU A 1 92 ? 15.649 4.537 -15.191 1.00 90.19 92 LEU A N 1
ATOM 762 C CA . LEU A 1 92 ? 14.191 4.403 -15.280 1.00 90.19 92 LEU A CA 1
ATOM 763 C C . LEU A 1 92 ? 13.729 2.961 -15.018 1.00 90.19 92 LEU A C 1
ATOM 765 O O . LEU A 1 92 ? 12.776 2.749 -14.263 1.00 90.19 92 LEU A O 1
ATOM 769 N N . GLY A 1 93 ? 14.432 1.969 -15.572 1.00 90.44 93 GLY A N 1
ATOM 770 C CA . GLY A 1 93 ? 14.153 0.554 -15.320 1.00 90.44 93 GLY A CA 1
ATOM 771 C C . GLY A 1 93 ? 14.340 0.166 -13.848 1.00 90.44 93 GLY A C 1
ATOM 772 O O . GLY A 1 93 ? 13.458 -0.455 -13.249 1.00 90.44 93 GLY A O 1
ATOM 773 N N . LEU A 1 94 ? 15.442 0.596 -13.226 1.00 93.69 94 LEU A N 1
ATOM 774 C CA . LEU A 1 94 ? 15.707 0.371 -11.799 1.00 93.69 94 LEU A CA 1
ATOM 775 C C . LEU A 1 94 ? 14.683 1.068 -10.892 1.00 93.69 94 LEU A C 1
ATOM 777 O O . LEU A 1 94 ? 14.276 0.508 -9.869 1.00 93.69 94 LEU A O 1
ATOM 781 N N . LEU A 1 95 ? 14.225 2.265 -11.264 1.00 92.56 95 LEU A N 1
ATOM 782 C CA . LEU A 1 95 ? 13.175 2.981 -10.541 1.00 92.56 95 LEU A CA 1
ATOM 783 C C . LEU A 1 95 ? 11.852 2.206 -10.571 1.00 92.56 95 LEU A C 1
ATOM 785 O O . LEU A 1 95 ? 11.208 2.051 -9.530 1.00 92.56 95 LEU A O 1
ATOM 789 N N . ALA A 1 96 ? 11.470 1.654 -11.725 1.00 93.12 96 ALA A N 1
ATOM 790 C CA . ALA A 1 96 ? 10.279 0.817 -11.837 1.00 93.12 96 ALA A CA 1
ATOM 791 C C . ALA A 1 96 ? 10.382 -0.463 -10.990 1.00 93.12 96 ALA A C 1
ATOM 793 O O . ALA A 1 96 ? 9.448 -0.783 -10.251 1.00 93.12 96 ALA A O 1
ATOM 794 N N . ILE A 1 97 ? 11.538 -1.138 -11.000 1.00 94.38 97 ILE A N 1
ATOM 795 C CA . ILE A 1 97 ? 11.802 -2.298 -10.128 1.00 94.38 97 ILE A CA 1
ATOM 796 C C . ILE A 1 97 ? 11.687 -1.906 -8.647 1.00 94.38 97 ILE A C 1
ATOM 798 O O . ILE A 1 97 ? 11.088 -2.633 -7.852 1.00 94.38 97 ILE A O 1
ATOM 802 N N . SER A 1 98 ? 12.193 -0.731 -8.274 1.00 93.31 98 SER A N 1
ATOM 803 C CA . SER A 1 98 ? 12.119 -0.221 -6.899 1.00 93.31 98 SER A CA 1
ATOM 804 C C . SER A 1 98 ? 10.674 0.030 -6.452 1.00 93.31 98 SER A C 1
ATOM 806 O O . SER A 1 98 ? 10.306 -0.312 -5.325 1.00 93.31 98 SER A O 1
ATOM 808 N N . LEU A 1 99 ? 9.821 0.562 -7.334 1.00 93.31 99 LEU A N 1
ATOM 809 C CA . LEU A 1 99 ? 8.385 0.736 -7.075 1.00 93.31 99 LEU A CA 1
ATOM 810 C C . LEU A 1 99 ? 7.651 -0.609 -6.942 1.00 93.31 99 LEU A C 1
ATOM 812 O O . LEU A 1 99 ? 6.800 -0.769 -6.058 1.00 93.31 99 LEU A O 1
ATOM 816 N N . ILE A 1 100 ? 8.002 -1.609 -7.754 1.00 92.69 100 ILE A N 1
ATOM 817 C CA . ILE A 1 100 ? 7.487 -2.978 -7.584 1.00 92.69 100 ILE A CA 1
ATOM 818 C C . ILE A 1 100 ? 7.890 -3.512 -6.203 1.00 92.69 100 ILE A C 1
ATOM 820 O O . ILE A 1 100 ? 7.027 -3.951 -5.437 1.00 92.69 100 ILE A O 1
ATOM 824 N N . GLY A 1 101 ? 9.168 -3.386 -5.835 1.00 92.38 101 GLY A N 1
ATOM 825 C CA . GLY A 1 101 ? 9.676 -3.769 -4.516 1.00 92.38 101 GLY A CA 1
ATOM 826 C C . GLY A 1 101 ? 8.928 -3.078 -3.371 1.00 92.38 101 GLY A C 1
ATOM 827 O O . GLY A 1 101 ? 8.539 -3.728 -2.399 1.00 92.38 101 GLY A O 1
ATOM 828 N N . LEU A 1 102 ? 8.626 -1.784 -3.512 1.00 92.19 102 LEU A N 1
ATOM 829 C CA . LEU A 1 102 ? 7.836 -1.026 -2.540 1.00 92.19 102 LEU A CA 1
ATOM 830 C C . LEU A 1 102 ? 6.423 -1.607 -2.353 1.00 92.19 102 LEU A C 1
ATOM 832 O O . LEU A 1 102 ? 5.939 -1.684 -1.220 1.00 92.19 102 LEU A O 1
ATOM 836 N N . SER A 1 103 ? 5.776 -2.060 -3.433 1.00 90.19 103 SER A N 1
ATOM 837 C CA . SER A 1 103 ? 4.460 -2.722 -3.361 1.00 90.19 103 SER A CA 1
ATOM 838 C C . SER A 1 103 ? 4.534 -4.022 -2.569 1.00 90.19 103 SER A C 1
ATOM 840 O O . SER A 1 103 ? 3.724 -4.243 -1.667 1.00 90.19 103 SER A O 1
ATOM 842 N N . VAL A 1 104 ? 5.543 -4.850 -2.853 1.00 90.31 104 VAL A N 1
ATOM 843 C CA . VAL A 1 104 ? 5.759 -6.138 -2.177 1.00 90.31 104 VAL A CA 1
ATOM 844 C C . VAL A 1 104 ? 6.037 -5.932 -0.687 1.00 90.31 104 VAL A C 1
ATOM 846 O O . VAL A 1 104 ? 5.401 -6.560 0.162 1.00 90.31 104 VAL A O 1
ATOM 849 N N . VAL A 1 105 ? 6.924 -4.997 -0.338 1.00 90.69 105 VAL A N 1
ATOM 850 C CA . VAL A 1 105 ? 7.223 -4.663 1.063 1.00 90.69 105 VAL A CA 1
ATOM 851 C C . VAL A 1 105 ? 5.969 -4.166 1.787 1.00 90.69 105 VAL A C 1
ATOM 853 O O . VAL A 1 105 ? 5.703 -4.576 2.922 1.00 90.69 105 VAL A O 1
ATOM 856 N N . ASN A 1 106 ? 5.165 -3.314 1.147 1.00 88.81 106 ASN A N 1
ATOM 857 C CA . ASN A 1 106 ? 3.906 -2.840 1.718 1.00 88.81 106 ASN A CA 1
ATOM 858 C C . ASN A 1 106 ? 2.897 -3.985 1.919 1.00 88.81 106 ASN A C 1
ATOM 860 O O . ASN A 1 106 ? 2.243 -4.044 2.963 1.00 88.81 106 ASN A O 1
ATOM 864 N N . TYR A 1 107 ? 2.807 -4.921 0.971 1.00 87.88 107 TYR A N 1
ATOM 865 C CA . TYR A 1 107 ? 1.957 -6.108 1.078 1.00 87.88 107 TYR A CA 1
ATOM 866 C C . TYR A 1 107 ? 2.339 -6.979 2.285 1.00 87.88 107 TYR A C 1
ATOM 868 O O . TYR A 1 107 ? 1.490 -7.254 3.138 1.00 87.88 107 TYR A O 1
ATOM 876 N N . ILE A 1 108 ? 3.624 -7.325 2.421 1.00 89.06 108 ILE A N 1
ATOM 877 C CA . ILE A 1 108 ? 4.141 -8.119 3.551 1.00 89.06 108 ILE A CA 1
ATOM 878 C C . ILE A 1 108 ? 3.835 -7.423 4.884 1.00 89.06 108 ILE A C 1
ATOM 880 O O . ILE A 1 108 ? 3.368 -8.045 5.841 1.00 89.06 108 ILE A O 1
ATOM 884 N N . ARG A 1 109 ? 4.045 -6.104 4.955 1.00 86.00 109 ARG A N 1
ATOM 885 C CA . ARG A 1 109 ? 3.769 -5.320 6.169 1.00 86.00 109 ARG A CA 1
ATOM 886 C C . ARG A 1 109 ? 2.290 -5.314 6.529 1.00 86.00 109 ARG A C 1
ATOM 888 O O . ARG A 1 109 ? 1.956 -5.568 7.684 1.00 86.00 109 ARG A O 1
ATOM 895 N N . LYS A 1 110 ? 1.404 -5.069 5.559 1.00 86.19 110 LYS A N 1
ATOM 896 C CA . LYS A 1 110 ? -0.048 -5.140 5.778 1.00 86.19 110 LYS A CA 1
ATOM 897 C C . LYS A 1 110 ? -0.465 -6.509 6.292 1.00 86.19 110 LYS A C 1
ATOM 899 O O . LYS A 1 110 ? -1.306 -6.583 7.181 1.00 86.19 110 LYS A O 1
ATOM 904 N N . PHE A 1 111 ? 0.116 -7.578 5.757 1.00 86.81 111 PHE A N 1
ATOM 905 C CA . PHE A 1 111 ? -0.173 -8.931 6.213 1.00 86.81 111 PHE A CA 1
ATOM 906 C C . PHE A 1 111 ? 0.209 -9.136 7.687 1.00 86.81 111 PHE A C 1
ATOM 908 O O . PHE A 1 111 ? -0.598 -9.638 8.470 1.00 86.81 111 PHE A O 1
ATOM 915 N N . ASN A 1 112 ? 1.385 -8.659 8.103 1.00 88.69 112 ASN A N 1
ATOM 916 C CA . ASN A 1 112 ? 1.806 -8.715 9.505 1.00 88.69 112 ASN A CA 1
ATOM 917 C C . ASN A 1 112 ? 0.911 -7.869 10.423 1.00 88.69 112 ASN A C 1
ATOM 919 O O . ASN A 1 112 ? 0.474 -8.353 11.467 1.00 88.69 112 ASN A O 1
ATOM 923 N N . ASP A 1 113 ? 0.581 -6.637 10.028 1.00 86.69 113 ASP A N 1
ATOM 924 C CA . ASP A 1 113 ? -0.298 -5.772 10.820 1.00 86.69 113 ASP A CA 1
ATOM 925 C C . ASP A 1 113 ? -1.711 -6.388 10.967 1.00 86.69 113 ASP A C 1
ATOM 927 O O . ASP A 1 113 ? -2.329 -6.294 12.031 1.00 86.69 113 ASP A O 1
ATOM 931 N N . ARG A 1 114 ? -2.207 -7.088 9.934 1.00 86.25 114 ARG A N 1
ATOM 932 C CA . ARG A 1 114 ? -3.472 -7.844 9.988 1.00 86.25 114 ARG A CA 1
ATOM 933 C C . ARG A 1 114 ? -3.413 -9.014 10.959 1.00 86.25 114 ARG A C 1
ATOM 935 O O . ARG A 1 114 ? -4.364 -9.199 11.708 1.00 86.25 114 ARG A O 1
ATOM 942 N N . LYS A 1 115 ? -2.317 -9.777 10.996 1.00 87.38 115 LYS A N 1
ATOM 943 C CA . LYS A 1 115 ? -2.142 -10.859 11.983 1.00 87.38 115 LYS A CA 1
ATOM 944 C C . LYS A 1 115 ? -2.206 -10.334 13.415 1.00 87.38 115 LYS A C 1
ATOM 946 O O . LYS A 1 115 ? -2.871 -10.926 14.260 1.00 87.38 115 LYS A O 1
ATOM 951 N N . ILE A 1 116 ? -1.562 -9.196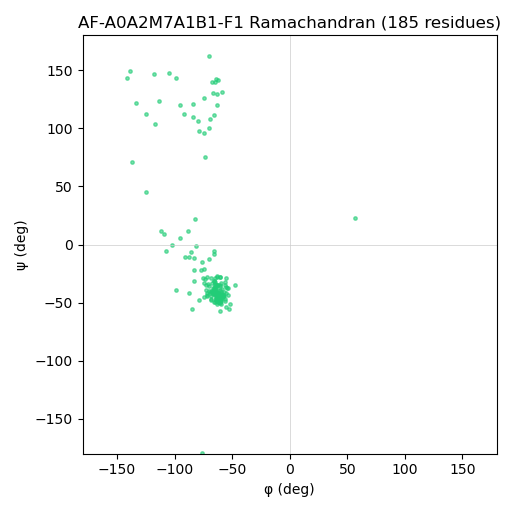 13.678 1.00 87.62 116 ILE A N 1
ATOM 952 C CA . ILE A 1 116 ? -1.609 -8.545 14.995 1.00 87.62 116 ILE A CA 1
ATOM 953 C C . ILE A 1 116 ? -3.050 -8.134 15.335 1.00 87.62 116 ILE A C 1
ATOM 955 O O . ILE A 1 116 ? -3.505 -8.336 16.460 1.00 87.62 116 ILE A O 1
ATOM 959 N N . PHE A 1 117 ? -3.784 -7.593 14.364 1.00 88.88 117 PHE A N 1
ATOM 960 C CA . PHE A 1 117 ? -5.184 -7.215 14.544 1.00 88.88 117 PHE A CA 1
ATOM 961 C C . PHE A 1 117 ? -6.116 -8.404 14.767 1.00 88.88 117 PHE A C 1
ATOM 963 O O . PHE A 1 117 ? -6.963 -8.344 15.651 1.00 88.88 117 PHE A O 1
ATOM 970 N N . LEU A 1 118 ? -5.921 -9.502 14.038 1.00 86.94 118 LEU A N 1
ATOM 971 C CA . LEU A 1 118 ? -6.624 -10.763 14.272 1.00 86.94 118 LEU A CA 1
ATOM 972 C C . LEU A 1 118 ? -6.415 -11.248 15.708 1.00 86.94 118 LEU A C 1
ATOM 974 O O . LEU A 1 118 ? -7.385 -11.543 16.399 1.00 86.94 118 LEU A O 1
ATOM 978 N N . GLY A 1 119 ? -5.169 -11.237 16.193 1.00 86.25 119 GLY A N 1
ATOM 979 C CA . GLY A 1 119 ? -4.865 -11.581 17.583 1.00 86.25 119 GLY A CA 1
ATOM 980 C C . GLY A 1 119 ? -5.557 -10.669 18.604 1.00 86.25 119 GLY A C 1
ATOM 981 O O . GLY A 1 119 ? -5.935 -11.129 19.678 1.00 86.25 119 GLY A O 1
ATOM 982 N N . PHE A 1 120 ? -5.760 -9.392 18.274 1.00 87.56 120 PHE A N 1
ATOM 983 C CA . PHE A 1 120 ? -6.518 -8.456 19.108 1.00 87.56 120 PHE A CA 1
ATOM 984 C C . PHE A 1 120 ? -8.026 -8.754 19.103 1.00 87.56 120 PHE A C 1
ATOM 986 O O . PHE A 1 120 ? -8.637 -8.771 20.168 1.00 87.56 120 PHE A O 1
ATOM 993 N N . ILE A 1 121 ? -8.618 -9.048 17.942 1.00 85.88 121 ILE A N 1
ATOM 994 C CA . ILE A 1 121 ? -10.047 -9.389 17.824 1.00 85.88 121 ILE A CA 1
ATOM 995 C C . ILE A 1 121 ? -10.369 -10.681 18.575 1.00 85.88 121 ILE A C 1
ATOM 997 O O . ILE A 1 121 ? -11.359 -10.735 19.295 1.00 85.88 121 ILE A O 1
ATOM 1001 N N . VAL A 1 122 ? -9.519 -11.706 18.454 1.00 84.06 122 VAL A N 1
ATOM 1002 C CA . VAL A 1 122 ? -9.716 -12.991 19.150 1.00 84.06 122 VAL A CA 1
ATOM 1003 C C . VAL A 1 122 ? -9.724 -12.807 20.671 1.00 84.06 122 VAL A C 1
ATOM 1005 O O . VAL A 1 122 ? -10.497 -13.459 21.364 1.00 84.06 122 VAL A O 1
ATOM 1008 N N . LYS A 1 123 ? -8.905 -11.888 21.198 1.00 86.19 123 LYS A N 1
ATOM 1009 C CA . LYS A 1 123 ? -8.886 -11.553 22.631 1.00 86.19 123 LYS A CA 1
ATOM 1010 C C . LYS A 1 123 ? -10.085 -10.712 23.080 1.00 86.19 123 LYS A C 1
ATOM 1012 O O . LYS A 1 123 ? -10.379 -10.679 24.271 1.00 86.19 123 LYS A O 1
ATOM 1017 N N . HIS A 1 124 ? -10.755 -10.023 22.157 1.00 84.44 124 HIS A N 1
ATOM 1018 C CA . HIS A 1 124 ? -11.834 -9.078 22.449 1.00 84.44 124 HIS A CA 1
ATOM 1019 C C . HIS A 1 124 ? -13.006 -9.243 21.461 1.00 84.44 124 HIS A C 1
ATOM 1021 O O . HIS A 1 124 ? -13.223 -8.364 20.620 1.00 84.44 124 HIS A O 1
ATOM 1027 N N . PRO A 1 125 ? -13.775 -10.348 21.552 1.00 77.62 125 PRO A N 1
ATOM 1028 C CA . PRO A 1 125 ? -14.881 -10.624 20.631 1.00 77.62 125 PRO A CA 1
ATOM 1029 C C . PRO A 1 125 ? -16.019 -9.596 20.734 1.00 77.62 125 PRO A C 1
ATOM 1031 O O . PRO A 1 125 ? -16.665 -9.294 19.735 1.00 77.62 125 PRO A O 1
ATOM 1034 N N . ASP A 1 126 ? -16.207 -8.986 21.906 1.00 78.94 126 ASP A N 1
ATOM 1035 C CA . ASP A 1 126 ? -17.274 -8.014 22.174 1.00 78.94 126 ASP A CA 1
ATOM 1036 C C . ASP A 1 126 ? -16.940 -6.586 21.714 1.00 78.94 126 ASP A C 1
ATOM 1038 O O . ASP A 1 126 ? -17.467 -5.614 22.250 1.00 78.94 126 ASP A O 1
ATOM 1042 N N . ILE A 1 127 ? -16.018 -6.390 20.771 1.00 80.88 127 ILE A N 1
ATOM 1043 C CA . ILE A 1 127 ? -15.641 -5.047 20.317 1.00 80.88 127 ILE A CA 1
ATOM 1044 C C . ILE A 1 127 ? -16.786 -4.350 19.563 1.00 80.88 127 ILE A C 1
ATOM 1046 O O . ILE A 1 127 ? -17.471 -4.938 18.727 1.00 80.88 127 ILE A O 1
ATOM 1050 N N . CYS A 1 128 ? -16.967 -3.047 19.797 1.00 81.50 128 CYS A N 1
ATOM 1051 C CA . CYS A 1 128 ? -17.929 -2.256 19.036 1.00 81.50 128 CYS A CA 1
ATOM 1052 C C . CYS A 1 128 ? -17.606 -2.288 17.523 1.00 81.50 128 CYS A C 1
ATOM 1054 O O . CYS A 1 128 ? -16.483 -1.942 17.138 1.00 81.50 128 CYS A O 1
ATOM 1056 N N . PRO A 1 129 ? -18.582 -2.561 16.629 1.00 77.06 129 PRO A N 1
ATOM 1057 C CA . PRO A 1 129 ? -18.338 -2.632 15.183 1.00 77.06 129 PRO A CA 1
ATOM 1058 C C . PRO A 1 129 ? -17.677 -1.373 14.603 1.00 77.06 129 PRO A C 1
ATOM 1060 O O . PRO A 1 129 ? -16.798 -1.439 13.746 1.00 77.06 129 PRO A O 1
ATOM 1063 N N . LYS A 1 130 ? -18.046 -0.187 15.101 1.00 81.50 130 LYS A N 1
ATOM 1064 C CA . LYS A 1 130 ? -17.450 1.082 14.654 1.00 81.50 130 LYS A CA 1
ATOM 1065 C C . LYS A 1 130 ? -15.965 1.188 15.019 1.00 81.50 130 LYS A C 1
ATOM 1067 O O . LYS A 1 130 ? -15.180 1.749 14.249 1.00 81.50 130 LYS A O 1
ATOM 1072 N N . GLU A 1 131 ? -15.591 0.686 16.191 1.00 81.50 131 GLU A N 1
ATOM 1073 C CA . GLU A 1 131 ? -14.206 0.666 16.663 1.00 81.50 131 GLU A CA 1
ATOM 1074 C C . GLU A 1 131 ? -13.389 -0.368 15.883 1.00 81.50 131 GLU A C 1
ATOM 1076 O O . GLU A 1 131 ? -12.311 -0.042 15.383 1.00 81.50 131 GLU A O 1
ATOM 1081 N N . PHE A 1 132 ? -13.973 -1.542 15.634 1.00 86.12 132 PHE A N 1
ATOM 1082 C CA . PHE A 1 132 ? -13.415 -2.571 14.763 1.00 86.12 132 PHE A CA 1
ATOM 1083 C C . PHE A 1 132 ? -13.041 -2.028 13.375 1.00 86.12 132 PHE A C 1
ATOM 1085 O O . PHE A 1 132 ? -11.876 -2.104 12.983 1.00 86.12 132 PHE A O 1
ATOM 1092 N N . PHE A 1 133 ? -13.980 -1.404 12.648 1.00 84.12 133 PHE A N 1
ATOM 1093 C CA . PHE A 1 133 ? -13.684 -0.863 11.311 1.00 84.12 133 PHE A CA 1
ATOM 1094 C C . PHE A 1 133 ? -12.669 0.271 11.347 1.00 84.12 133 PHE A C 1
ATOM 1096 O O . PHE A 1 133 ? -11.894 0.445 10.409 1.00 84.12 133 PHE A O 1
ATOM 1103 N N . THR A 1 134 ? -12.665 1.058 12.422 1.00 87.62 134 THR A N 1
ATOM 1104 C CA . THR A 1 134 ? -11.679 2.125 12.581 1.00 87.62 134 THR A CA 1
ATOM 1105 C C . THR A 1 134 ? -10.281 1.526 12.683 1.00 87.62 134 THR A C 1
ATOM 1107 O O . THR A 1 134 ? -9.399 1.943 11.940 1.00 87.62 134 THR A O 1
ATOM 1110 N N . HIS A 1 135 ? -10.083 0.506 13.517 1.00 89.00 135 HIS A N 1
ATOM 1111 C CA . HIS A 1 135 ? -8.797 -0.179 13.624 1.00 89.00 135 HIS A CA 1
ATOM 1112 C C . HIS A 1 135 ? -8.403 -0.910 12.339 1.00 89.00 135 HIS A C 1
ATOM 1114 O O . HIS A 1 135 ? -7.260 -0.760 11.907 1.00 89.00 135 HIS A O 1
ATOM 1120 N N . LEU A 1 136 ? -9.347 -1.599 11.688 1.00 88.38 136 LEU A N 1
ATOM 1121 C CA . LEU A 1 136 ? -9.125 -2.275 10.407 1.00 88.38 136 LEU A CA 1
ATOM 1122 C C . LEU A 1 136 ? -8.598 -1.307 9.337 1.00 88.38 136 LEU A C 1
ATOM 1124 O O . LEU A 1 136 ? -7.591 -1.583 8.689 1.00 88.38 136 LEU A O 1
ATOM 1128 N N . LEU A 1 137 ? -9.239 -0.145 9.185 1.00 88.00 137 LEU A N 1
ATOM 1129 C CA . LEU A 1 137 ? -8.808 0.873 8.225 1.00 88.00 137 LEU A CA 1
ATOM 1130 C C . LEU A 1 137 ? -7.478 1.514 8.635 1.00 88.00 137 LEU A C 1
ATOM 1132 O O . LEU A 1 137 ? -6.615 1.723 7.786 1.00 88.00 137 LEU A O 1
ATOM 1136 N N . CYS A 1 138 ? -7.270 1.790 9.926 1.00 88.69 138 CYS A N 1
ATOM 1137 C CA . CYS A 1 138 ? -6.034 2.412 10.401 1.00 88.69 138 CYS A CA 1
ATOM 1138 C C . CYS A 1 138 ? -4.785 1.554 10.160 1.00 88.69 138 CYS A C 1
ATOM 1140 O O . CYS A 1 138 ? -3.702 2.109 9.984 1.00 88.69 138 CYS A O 1
ATOM 1142 N N . ILE A 1 139 ? -4.919 0.228 10.119 1.00 88.94 139 ILE A N 1
ATOM 1143 C CA . ILE A 1 139 ? -3.823 -0.698 9.790 1.00 88.94 139 ILE A CA 1
ATOM 1144 C C . ILE A 1 139 ? -3.315 -0.497 8.353 1.00 88.94 139 ILE A C 1
ATOM 1146 O O . ILE A 1 139 ? -2.114 -0.597 8.078 1.00 88.94 139 ILE A O 1
ATOM 1150 N N . SER A 1 140 ? -4.221 -0.161 7.438 1.00 87.75 140 SER A N 1
ATOM 1151 C CA . SER A 1 140 ? -3.901 0.159 6.045 1.00 87.75 140 SER A CA 1
ATOM 1152 C C . SER A 1 140 ? -3.416 1.606 5.853 1.00 87.75 140 SER A C 1
ATOM 1154 O O . SER A 1 140 ? -3.099 1.979 4.729 1.00 87.75 140 SER A O 1
ATOM 1156 N N . GLY A 1 141 ? -3.357 2.419 6.915 1.00 88.06 141 GLY A N 1
ATOM 1157 C CA . GLY A 1 141 ? -2.961 3.828 6.863 1.00 88.06 141 GLY A CA 1
ATOM 1158 C C . GLY A 1 141 ? -1.454 4.076 6.712 1.00 88.06 141 GLY A C 1
ATOM 1159 O O . GLY A 1 141 ? -0.644 3.151 6.650 1.00 88.06 141 GLY A O 1
ATOM 1160 N N . ILE A 1 142 ? -1.086 5.360 6.680 1.00 90.56 142 ILE A N 1
ATOM 1161 C CA . ILE A 1 142 ? 0.286 5.836 6.440 1.00 90.56 142 ILE A CA 1
ATOM 1162 C C . ILE A 1 142 ? 1.223 5.722 7.643 1.00 90.56 142 ILE A C 1
ATOM 1164 O O . ILE A 1 142 ? 2.427 5.730 7.449 1.00 90.56 142 ILE A O 1
ATOM 1168 N N . ILE A 1 143 ? 0.721 5.657 8.875 1.00 89.31 143 ILE A N 1
ATOM 1169 C CA . ILE A 1 143 ? 1.518 5.550 10.109 1.00 89.31 143 ILE A CA 1
ATOM 1170 C C . ILE A 1 143 ? 1.155 4.237 10.794 1.00 89.31 143 ILE A C 1
ATOM 1172 O O . ILE A 1 143 ? -0.007 3.825 10.767 1.00 89.31 143 ILE A O 1
ATOM 1176 N N . ARG A 1 144 ? 2.103 3.581 11.473 1.00 85.38 144 ARG A N 1
ATOM 1177 C CA . ARG A 1 144 ? 1.771 2.364 12.221 1.00 85.38 144 ARG A CA 1
ATOM 1178 C C . ARG A 1 144 ? 0.777 2.658 13.339 1.00 85.38 144 ARG A C 1
ATOM 1180 O O . ARG A 1 144 ? 1.050 3.418 14.271 1.00 85.38 144 ARG A O 1
ATOM 1187 N N . HIS A 1 145 ? -0.368 1.993 13.261 1.00 87.69 145 HIS A N 1
ATOM 1188 C CA . HIS A 1 145 ? -1.418 2.104 14.260 1.00 87.69 145 HIS A CA 1
ATOM 1189 C C . HIS A 1 145 ? -1.033 1.349 15.542 1.00 87.69 145 HIS A C 1
ATOM 1191 O O . HIS A 1 145 ? -0.683 0.162 15.519 1.00 87.69 145 HIS A O 1
ATOM 1197 N N . LYS A 1 146 ? -1.071 2.032 16.691 1.00 87.69 146 LYS A N 1
ATOM 1198 C CA . LYS A 1 146 ? -0.987 1.366 17.998 1.00 87.69 146 LYS A CA 1
ATOM 1199 C C . LYS A 1 146 ? -2.386 0.898 18.386 1.00 87.69 146 LYS A C 1
ATOM 1201 O O . LYS A 1 146 ? -3.240 1.722 18.694 1.00 87.69 146 LYS A O 1
ATOM 1206 N N . LEU A 1 147 ? -2.607 -0.417 18.368 1.00 87.06 147 LEU A N 1
ATOM 1207 C CA . LEU A 1 147 ? -3.809 -0.993 18.964 1.00 87.06 147 LEU A CA 1
ATOM 1208 C C . LEU A 1 147 ? -3.782 -0.745 20.481 1.00 87.06 147 LEU A C 1
ATOM 1210 O O . LEU A 1 147 ? -2.700 -0.821 21.077 1.00 87.06 147 LEU A O 1
ATOM 1214 N N . PRO A 1 148 ? -4.926 -0.404 21.092 1.00 85.44 148 PRO A N 1
ATOM 1215 C CA . PRO A 1 148 ? -5.023 -0.288 22.540 1.00 85.44 148 PRO A CA 1
ATOM 1216 C C . PRO A 1 148 ? -4.925 -1.674 23.200 1.00 85.44 148 PRO A C 1
ATOM 1218 O O . PRO A 1 148 ? -5.101 -2.695 22.539 1.00 85.44 148 PRO A O 1
ATOM 1221 N N . ASN A 1 149 ? -4.640 -1.715 24.505 1.00 84.44 149 ASN A N 1
ATOM 1222 C CA . ASN A 1 149 ? -4.608 -2.975 25.262 1.00 84.44 149 ASN A CA 1
ATOM 1223 C C . ASN A 1 149 ? -6.014 -3.552 25.485 1.00 84.44 149 ASN A C 1
ATOM 1225 O O . ASN A 1 149 ? -6.160 -4.758 25.622 1.00 84.44 149 ASN A O 1
ATOM 1229 N N . THR A 1 150 ? -7.029 -2.687 25.521 1.00 84.31 150 THR A N 1
ATOM 1230 C CA . THR A 1 150 ? -8.446 -3.027 25.662 1.00 84.31 150 THR A CA 1
ATOM 1231 C C . THR A 1 150 ? -9.278 -2.144 24.724 1.00 84.31 150 THR A C 1
ATOM 1233 O O . THR A 1 150 ? -8.873 -1.014 24.433 1.00 84.31 150 THR A O 1
ATOM 1236 N N . PRO A 1 151 ? -10.419 -2.630 24.205 1.00 81.06 151 PRO A N 1
ATOM 1237 C CA . PRO A 1 151 ? -11.328 -1.808 23.409 1.00 81.06 151 PRO A CA 1
ATOM 1238 C C . PRO A 1 151 ? -11.923 -0.676 24.258 1.00 81.06 151 PRO A C 1
ATOM 1240 O O . PRO A 1 151 ? -12.241 -0.876 25.430 1.00 81.06 151 PRO A O 1
ATOM 1243 N N . ASN A 1 152 ? -12.107 0.509 23.670 1.00 78.88 152 ASN A N 1
ATOM 1244 C CA . ASN A 1 152 ? -12.716 1.641 24.377 1.00 78.88 152 ASN A CA 1
ATOM 1245 C C . ASN A 1 152 ? -14.226 1.453 24.547 1.00 78.88 152 ASN A C 1
ATOM 1247 O O . ASN A 1 152 ? -14.817 1.992 25.484 1.00 78.88 152 ASN A O 1
ATOM 1251 N N . LYS A 1 153 ? -14.869 0.742 23.613 1.00 75.44 153 LYS A N 1
ATOM 1252 C CA . LYS A 1 153 ? -16.289 0.401 23.670 1.00 75.44 153 LYS A CA 1
ATOM 1253 C C . LYS A 1 153 ? -16.492 -1.067 23.343 1.00 75.44 153 LYS A C 1
ATOM 1255 O O . LYS A 1 153 ? -16.196 -1.519 22.235 1.00 75.44 153 LYS A O 1
ATOM 1260 N N . THR A 1 154 ? -17.088 -1.780 24.285 1.00 74.50 154 THR A N 1
ATOM 1261 C CA . THR A 1 154 ? -17.594 -3.128 24.064 1.00 74.50 154 THR A CA 1
ATOM 1262 C C . THR A 1 154 ? -19.094 -3.088 23.794 1.00 74.50 154 THR A C 1
ATOM 1264 O O . THR A 1 154 ? -19.826 -2.252 24.326 1.00 74.50 154 THR A O 1
ATOM 1267 N N . VAL A 1 155 ? -19.552 -3.957 22.904 1.00 59.97 155 VAL A N 1
ATOM 1268 C CA . VAL A 1 155 ? -20.961 -4.226 22.644 1.00 59.97 155 VAL A CA 1
ATOM 1269 C C . VAL A 1 155 ? -21.136 -5.721 22.828 1.00 59.97 155 VAL A C 1
ATOM 1271 O O . VAL A 1 155 ? -20.624 -6.501 22.031 1.00 59.97 155 VAL A O 1
ATOM 1274 N N . ASN A 1 156 ? -21.864 -6.115 23.871 1.00 59.19 156 ASN A N 1
ATOM 1275 C CA . ASN A 1 156 ? -22.247 -7.507 24.035 1.00 59.19 156 ASN A CA 1
ATOM 1276 C C . ASN A 1 156 ? -23.262 -7.855 22.937 1.00 59.19 156 ASN A C 1
ATOM 1278 O O . ASN A 1 156 ? -24.404 -7.383 22.957 1.00 59.19 156 ASN A O 1
ATOM 1282 N N . LEU A 1 157 ? -22.826 -8.654 21.964 1.00 53.72 157 LEU A N 1
ATOM 1283 C CA . LEU A 1 157 ? -23.639 -9.053 20.814 1.00 53.72 157 LEU A CA 1
ATOM 1284 C C . LEU A 1 157 ? -24.903 -9.820 21.247 1.00 53.72 157 LEU A C 1
ATOM 1286 O O . LEU A 1 157 ? -25.927 -9.713 20.576 1.00 53.72 157 LEU A O 1
ATOM 1290 N N . ALA A 1 158 ? -24.871 -10.508 22.396 1.00 51.91 158 ALA A N 1
ATOM 1291 C CA . ALA A 1 158 ? -26.014 -11.238 22.954 1.00 51.91 158 ALA A CA 1
ATOM 1292 C C . ALA A 1 158 ? -27.138 -10.325 23.488 1.00 51.91 158 ALA A C 1
ATOM 1294 O O . ALA A 1 158 ? -28.243 -10.797 23.742 1.00 51.91 158 ALA A O 1
ATOM 1295 N N . HIS A 1 159 ? -26.885 -9.019 23.632 1.00 49.72 159 HIS A N 1
ATOM 1296 C CA . HIS A 1 159 ? -27.867 -8.027 24.086 1.00 49.72 159 HIS A CA 1
ATOM 1297 C C . HIS A 1 159 ? -28.332 -7.064 22.983 1.00 49.72 159 HIS A C 1
ATOM 1299 O O . HIS A 1 159 ? -29.034 -6.090 23.271 1.00 49.72 159 HIS A O 1
ATOM 1305 N N . ILE A 1 160 ? -27.974 -7.312 21.717 1.00 50.88 160 ILE A N 1
ATOM 1306 C CA . ILE A 1 160 ? -28.492 -6.524 20.593 1.00 50.88 160 ILE A CA 1
ATOM 1307 C C . ILE A 1 160 ? -29.944 -6.937 20.332 1.00 50.88 160 ILE A C 1
ATOM 1309 O O . ILE A 1 160 ? -30.231 -7.907 19.636 1.00 50.88 160 ILE A O 1
ATOM 1313 N N . ASP A 1 161 ? -30.873 -6.177 20.907 1.00 45.81 161 ASP A N 1
ATOM 1314 C CA . ASP A 1 161 ? -32.304 -6.343 20.672 1.00 45.81 161 ASP A CA 1
ATOM 1315 C C . ASP A 1 161 ? -32.702 -5.717 19.323 1.00 45.81 161 ASP A C 1
ATOM 1317 O O . ASP A 1 161 ? -32.923 -4.508 19.208 1.00 45.81 161 ASP A O 1
ATOM 1321 N N . PHE A 1 162 ? -32.792 -6.551 18.283 1.00 49.94 162 PHE A N 1
ATOM 1322 C CA . PHE A 1 162 ? -33.209 -6.148 16.931 1.00 49.94 162 PHE A CA 1
ATOM 1323 C C . PHE A 1 162 ? -34.671 -5.682 16.846 1.00 49.94 162 PHE A C 1
ATOM 1325 O O . PHE A 1 162 ? -35.083 -5.162 15.810 1.00 49.94 162 PHE A O 1
ATOM 1332 N N . ARG A 1 163 ? -35.465 -5.836 17.916 1.00 49.38 163 ARG A N 1
ATOM 1333 C CA . ARG A 1 163 ? -36.862 -5.376 17.953 1.00 49.38 163 ARG A CA 1
ATOM 1334 C C . ARG A 1 163 ? -36.977 -3.862 18.136 1.00 49.38 163 ARG A C 1
ATOM 1336 O O . ARG A 1 163 ? -38.045 -3.303 17.898 1.00 49.38 163 ARG A O 1
ATOM 1343 N N . LYS A 1 164 ? -35.897 -3.179 18.537 1.00 44.44 164 LYS A N 1
ATOM 1344 C CA . LYS A 1 164 ? -35.882 -1.721 18.716 1.00 44.44 164 LYS A CA 1
ATOM 1345 C C . LYS A 1 164 ? -35.338 -1.020 17.465 1.00 44.44 164 LYS A C 1
ATOM 1347 O O . LYS A 1 164 ? -34.180 -1.237 17.103 1.00 44.44 164 LYS A O 1
ATOM 1352 N N . PRO A 1 165 ? -36.119 -0.136 16.814 1.00 43.47 165 PRO A N 1
ATOM 1353 C CA . PRO A 1 165 ? -35.647 0.603 15.652 1.00 43.47 165 PRO A CA 1
ATOM 1354 C C . PRO A 1 165 ? -34.525 1.560 16.066 1.00 43.47 165 PRO A C 1
ATOM 1356 O O . PRO A 1 165 ? -34.734 2.543 16.780 1.00 43.47 165 PRO A O 1
ATOM 1359 N N . THR A 1 166 ? -33.307 1.275 15.614 1.00 51.91 166 THR A N 1
ATOM 1360 C CA . THR A 1 166 ? -32.154 2.155 15.805 1.00 51.91 166 THR A CA 1
ATOM 1361 C C . THR A 1 166 ? -32.144 3.228 14.715 1.00 51.91 166 THR A C 1
ATOM 1363 O O . THR A 1 166 ? -32.094 2.946 13.520 1.00 51.91 166 THR A O 1
ATOM 1366 N N . LYS A 1 167 ? -32.198 4.502 15.124 1.00 48.09 167 LYS A N 1
ATOM 1367 C CA . LYS A 1 167 ? -32.059 5.666 14.234 1.00 48.09 167 LYS A CA 1
ATOM 1368 C C . LYS A 1 167 ? -30.593 5.825 13.797 1.00 48.09 167 LYS A C 1
ATOM 1370 O O . LYS A 1 167 ? -29.898 6.707 14.293 1.00 48.09 167 LYS A O 1
ATOM 1375 N N . THR A 1 168 ? -30.091 5.002 12.879 1.00 50.59 168 THR A N 1
ATOM 1376 C CA . THR A 1 168 ? -28.756 5.204 12.280 1.00 50.59 168 THR A CA 1
ATOM 1377 C C . THR A 1 168 ? -28.849 5.458 10.778 1.00 50.59 168 THR A C 1
ATOM 1379 O O . THR A 1 168 ? -29.008 4.549 9.973 1.00 50.59 168 THR A O 1
ATOM 1382 N N . LYS A 1 169 ? -28.693 6.734 10.391 1.00 48.97 169 LYS A N 1
ATOM 1383 C CA . LYS A 1 169 ? -28.767 7.229 9.001 1.00 48.97 169 LYS A CA 1
ATOM 1384 C C . LYS A 1 169 ? -27.654 6.734 8.050 1.00 48.97 169 LYS A C 1
ATOM 1386 O O . LYS A 1 169 ? -27.760 6.985 6.862 1.00 48.97 169 LYS A O 1
ATOM 1391 N N . ASN A 1 170 ? -26.634 5.998 8.514 1.00 50.81 170 ASN A N 1
ATOM 1392 C CA . ASN A 1 170 ? -25.489 5.563 7.684 1.00 50.81 170 ASN A CA 1
ATOM 1393 C C . ASN A 1 170 ? -25.259 4.034 7.698 1.00 50.81 170 ASN A C 1
ATOM 1395 O O . ASN A 1 170 ? -24.128 3.570 7.845 1.00 50.81 170 ASN A O 1
ATOM 1399 N N . ASN A 1 171 ? -26.323 3.236 7.558 1.00 55.44 171 ASN A N 1
ATOM 1400 C CA . ASN A 1 171 ? -26.232 1.771 7.646 1.00 55.44 171 ASN A CA 1
ATOM 1401 C C . ASN A 1 171 ? -25.554 1.108 6.436 1.00 55.44 171 ASN A C 1
ATOM 1403 O O . ASN A 1 171 ? -24.831 0.137 6.618 1.00 55.44 171 ASN A O 1
ATOM 1407 N N . LEU A 1 172 ? -25.725 1.622 5.217 1.00 55.19 172 LEU A N 1
ATOM 1408 C CA . LEU A 1 172 ? -25.392 0.854 4.009 1.00 55.19 172 LEU A CA 1
ATOM 1409 C C . LEU A 1 172 ? -23.879 0.630 3.827 1.00 55.19 172 LEU A C 1
ATOM 1411 O O . LEU A 1 172 ? -23.444 -0.485 3.559 1.00 55.19 172 LEU A O 1
ATOM 1415 N N . TYR A 1 173 ? -23.061 1.654 4.083 1.00 50.97 173 TYR A N 1
ATOM 1416 C CA . TYR A 1 173 ? -21.599 1.533 4.028 1.00 50.97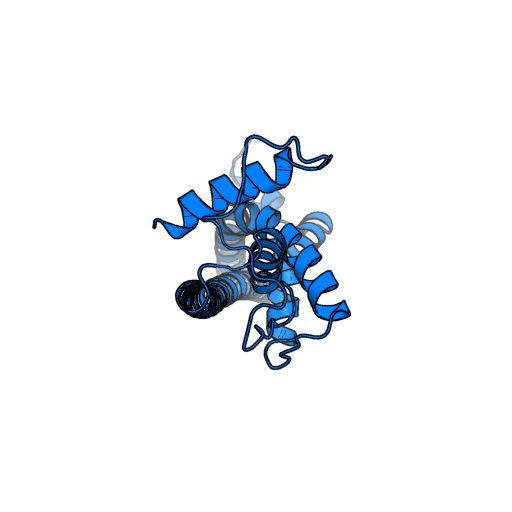 173 TYR A CA 1
ATOM 1417 C C . TYR A 1 173 ? -21.047 0.604 5.120 1.00 50.97 173 TYR A C 1
ATOM 1419 O O . TYR A 1 173 ? -20.190 -0.228 4.846 1.00 50.97 173 TYR A O 1
ATOM 1427 N N . ILE A 1 174 ? -21.553 0.705 6.354 1.00 55.59 174 ILE A N 1
ATOM 1428 C CA . ILE A 1 174 ? -21.112 -0.144 7.475 1.00 55.59 174 ILE A CA 1
ATOM 1429 C C . ILE A 1 174 ? -21.467 -1.611 7.204 1.00 55.59 174 ILE A C 1
ATOM 1431 O O . ILE A 1 174 ? -20.682 -2.503 7.515 1.00 55.59 174 ILE A O 1
ATOM 1435 N N . LEU A 1 175 ? -22.619 -1.848 6.578 1.00 55.56 175 LEU A N 1
ATOM 1436 C CA . LEU A 1 175 ? -23.104 -3.177 6.228 1.00 55.56 175 LEU A CA 1
ATOM 1437 C C . LEU A 1 175 ? -22.288 -3.779 5.073 1.00 55.56 175 LEU A C 1
ATOM 1439 O O . LEU A 1 175 ? -21.830 -4.912 5.193 1.00 55.56 175 LEU A O 1
ATOM 1443 N N . ILE A 1 176 ? -21.993 -3.005 4.020 1.00 57.25 176 ILE A N 1
ATOM 1444 C CA . ILE A 1 176 ? -21.113 -3.440 2.918 1.00 57.25 176 ILE A CA 1
ATOM 1445 C C . ILE A 1 176 ? -19.704 -3.751 3.432 1.00 57.25 176 ILE A C 1
ATOM 1447 O O . ILE A 1 176 ? -19.158 -4.812 3.135 1.00 57.25 176 ILE A O 1
ATOM 1451 N N . VAL A 1 177 ? -19.114 -2.861 4.235 1.00 51.41 177 VAL A N 1
ATOM 1452 C CA . VAL A 1 177 ? -17.763 -3.067 4.779 1.00 51.41 177 VAL A CA 1
ATOM 1453 C C . VAL A 1 177 ? -17.748 -4.233 5.775 1.00 51.41 177 VAL A C 1
ATOM 1455 O O . VAL A 1 177 ? -16.775 -4.983 5.816 1.00 51.41 177 VAL A O 1
ATOM 1458 N N . GLY A 1 178 ? -18.829 -4.450 6.528 1.00 48.50 178 GLY A N 1
ATOM 1459 C CA . GLY A 1 178 ? -18.972 -5.593 7.429 1.00 48.50 178 GLY A CA 1
ATOM 1460 C C . GLY A 1 178 ? -19.099 -6.931 6.720 1.00 48.50 178 GLY A C 1
ATOM 1461 O O . GLY A 1 178 ? -18.351 -7.855 7.052 1.00 48.50 178 GLY A O 1
ATOM 1462 N N . ILE A 1 179 ? -19.953 -7.023 5.701 1.00 62.09 179 ILE A N 1
ATOM 1463 C CA . ILE A 1 179 ? -20.057 -8.211 4.843 1.00 62.09 179 ILE A CA 1
ATOM 1464 C C . ILE A 1 179 ? -18.710 -8.482 4.167 1.00 62.09 179 ILE A C 1
ATOM 1466 O O . ILE A 1 179 ? -18.214 -9.607 4.181 1.00 62.09 179 ILE A O 1
ATOM 1470 N N . TRP A 1 180 ? -18.062 -7.448 3.634 1.00 52.91 180 TRP A N 1
ATOM 1471 C CA . TRP A 1 180 ? -16.770 -7.625 2.984 1.00 52.91 180 TRP A CA 1
ATOM 1472 C C . TRP A 1 180 ? -15.691 -8.087 3.970 1.00 52.91 180 TRP A C 1
ATOM 1474 O O . TRP A 1 180 ? -14.958 -9.024 3.670 1.00 52.91 180 TRP A O 1
ATOM 1484 N N . SER A 1 181 ? -15.643 -7.522 5.182 1.00 45.38 181 SER A N 1
ATOM 1485 C CA . SER A 1 181 ? -14.696 -7.955 6.218 1.00 45.38 181 SER A CA 1
ATOM 1486 C C . SER A 1 181 ? -14.936 -9.389 6.690 1.00 45.38 181 SER A C 1
ATOM 1488 O O . SER A 1 181 ? -13.974 -10.117 6.897 1.00 45.38 181 SER A O 1
ATOM 1490 N N . THR A 1 182 ? -16.191 -9.832 6.805 1.00 50.34 182 THR A N 1
ATOM 1491 C CA . THR A 1 182 ? -16.515 -11.201 7.238 1.00 50.34 182 THR A CA 1
ATOM 1492 C C . THR A 1 182 ? -16.149 -12.222 6.172 1.00 50.34 182 THR A C 1
ATOM 1494 O O . THR A 1 182 ? -15.574 -13.252 6.506 1.00 50.34 182 THR A O 1
ATOM 1497 N N . ILE A 1 183 ? -16.385 -11.922 4.892 1.00 55.62 183 ILE A N 1
ATOM 1498 C CA . ILE A 1 183 ? -15.924 -12.761 3.773 1.00 55.62 183 ILE A CA 1
ATOM 1499 C C . ILE A 1 183 ? -14.393 -12.836 3.746 1.00 55.62 183 ILE A C 1
ATOM 1501 O O . ILE A 1 183 ? -13.817 -13.887 3.476 1.00 55.62 183 ILE A O 1
ATOM 1505 N N . TRP A 1 184 ? -13.729 -11.722 4.039 1.00 42.34 184 TRP A N 1
ATOM 1506 C CA . TRP A 1 184 ? -12.283 -11.600 3.913 1.00 42.34 184 TRP A CA 1
ATOM 1507 C C . TRP A 1 184 ? -11.499 -12.130 5.120 1.00 42.34 184 TRP A C 1
ATOM 1509 O O . TRP A 1 184 ? -10.336 -12.478 4.970 1.00 42.34 184 TRP A O 1
ATOM 1519 N N . LEU A 1 185 ? -12.130 -12.228 6.294 1.00 41.94 185 LEU A N 1
ATOM 1520 C CA . LEU A 1 185 ? -11.569 -12.847 7.505 1.00 41.94 185 LEU A CA 1
ATOM 1521 C C . LEU A 1 185 ? -11.811 -14.362 7.579 1.00 41.94 185 LEU A C 1
ATOM 1523 O O . LEU A 1 185 ? -11.247 -15.022 8.445 1.00 41.94 185 LEU A O 1
ATOM 1527 N N . LYS A 1 186 ? -12.665 -14.911 6.704 1.00 39.00 186 LYS A N 1
ATOM 1528 C CA . LYS A 1 186 ? -12.975 -16.349 6.636 1.00 39.00 186 LYS A CA 1
ATOM 1529 C C . LYS A 1 186 ? -11.980 -17.148 5.776 1.00 39.00 186 LYS A C 1
ATOM 1531 O O . LYS A 1 186 ? -12.103 -18.368 5.719 1.00 39.00 186 LYS A O 1
ATOM 1536 N N . LYS A 1 187 ? -11.054 -16.470 5.089 1.00 40.03 187 LYS A N 1
ATOM 1537 C CA . LYS A 1 187 ? -9.931 -17.051 4.334 1.00 40.03 187 LYS A CA 1
ATOM 1538 C C . LYS A 1 187 ? -8.628 -16.822 5.088 1.00 40.03 187 LYS A C 1
ATOM 1540 O O . LYS A 1 187 ? -7.765 -17.717 5.003 1.00 40.03 187 LYS A O 1
#

Solvent-accessible surface area (backbone atoms only — not comparable to full-atom values): 10402 Å² total; per-residue (Å²): 133,63,68,82,71,46,55,62,66,72,63,48,92,42,76,66,58,53,51,52,50,50,59,65,43,42,53,52,52,45,30,58,76,30,61,86,46,70,50,67,49,71,67,55,49,54,53,12,29,56,41,10,51,50,42,63,64,42,45,57,51,33,66,61,52,43,45,55,50,32,51,53,43,19,54,51,24,41,51,49,19,73,75,69,66,44,64,67,31,41,52,53,14,53,50,31,51,48,53,48,50,46,52,51,54,44,50,56,48,47,52,53,51,47,53,56,48,50,59,50,43,73,77,42,78,41,47,26,69,72,58,51,54,47,53,60,26,14,57,54,17,38,44,45,59,46,79,69,99,62,75,95,48,72,40,64,71,92,70,67,63,82,89,56,90,75,93,61,96,68,53,66,64,56,49,53,54,46,54,49,48,54,64,63,71,73,111